Protein AF-A0A7Y4T5P6-F1 (afdb_monomer_lite)

Secondary structure (DSSP, 8-state):
-EEEEEEBTTS-EEEEEEPSSGGGSBHHHHHHHHHHHHHHHHHHHHHGGGHHHHHHHHHHHHHHHHHHHHTTT--GGGB-GGGTT---HHHHHHHHHHHHT---GGGSTTSHHHHHHHHHHHHHH------SSSEEEETTEEEE--PPEE-TTT--EEPPPPBHHHHHHHHHHHHHHHHHHH---TT--HHHHHHHHHHHHHHHHHHH-EETT----SSHHHHHHHHHHHHHHTTT-BHHHHHHHHHHHHHHHHHHHH-GGGHHHHTTSS----SSHHHHHHHHHHHHHHHHHHHHT-TTHHHHHHHHTTTT--SSS-HHHHHHTSBHHHHHHHHHHHHT-

Foldseek 3Di:
DDWFWFAFPVRDIAIDDADQALQVAFQQLLLQLVLLVVVLVVVCVVCVVPCVVCLLVSLVSLQVSVCSGCVVRDDPVRTDCCQRPVDDPVNVVVLVVLVVPDDDLVPQRHHSSSSSSSSVCNSVVHAADQDQDQWDAAPNFIWGRFHFDADPPPRDTDTFFAFLQLLQQLQVLVVVLVCLVPDPPPPSDVVNNSVSVLVSLLQNCLSRTDTPPDDQDLDPVSNVVSSVVSSVSSVRGGSNVSNNSVVSSVVVVVVLVPDPLLCLVNVLDDDDDQPDDLSVVLSPQSVVVVCCQPVPPGSVVLLVVCVVVLHQDDPPDDSSVRRRGDGVSVSSSVVSVVSSD

pLDDT: mean 83.38, std 11.34, range [44.53, 96.25]

Structure (mmCIF, N/CA/C/O backbone):
data_AF-A0A7Y4T5P6-F1
#
_entry.id   AF-A0A7Y4T5P6-F1
#
loop_
_atom_site.group_PDB
_atom_site.id
_atom_site.type_symbol
_atom_site.label_atom_id
_atom_site.label_alt_id
_atom_site.label_comp_id
_atom_site.label_asym_id
_atom_site.label_entity_id
_atom_site.label_seq_id
_atom_site.pdbx_PDB_ins_code
_atom_site.Cartn_x
_atom_site.Cartn_y
_atom_site.Cartn_z
_atom_site.occupancy
_atom_site.B_iso_or_equiv
_atom_site.auth_seq_id
_atom_site.auth_comp_id
_atom_site.auth_asym_id
_atom_site.auth_atom_id
_atom_site.pdbx_PDB_model_num
ATOM 1 N N . MET A 1 1 ? -12.918 -15.364 10.824 1.00 65.38 1 MET A N 1
ATOM 2 C CA . MET A 1 1 ? -13.892 -14.450 11.454 1.00 65.38 1 MET A CA 1
ATOM 3 C C . MET A 1 1 ? -14.412 -14.947 12.797 1.00 65.38 1 MET A C 1
ATOM 5 O O . MET A 1 1 ? -15.058 -15.995 12.885 1.00 65.38 1 MET A O 1
ATOM 9 N N . ILE A 1 2 ? -14.207 -14.124 13.825 1.00 75.50 2 ILE A N 1
ATOM 10 C CA . ILE A 1 2 ? -14.773 -14.294 15.169 1.00 75.50 2 ILE A CA 1
ATOM 11 C C . ILE A 1 2 ? -16.122 -13.572 15.217 1.00 75.50 2 ILE A C 1
ATOM 13 O O . ILE A 1 2 ? -16.239 -12.471 14.695 1.00 75.50 2 ILE A O 1
ATOM 17 N N . LYS A 1 3 ? -17.151 -14.156 15.840 1.00 80.00 3 LYS A N 1
ATOM 18 C CA . LYS A 1 3 ? -18.473 -13.516 15.946 1.00 80.00 3 LYS A CA 1
ATOM 19 C C . LYS A 1 3 ? -18.672 -12.886 17.313 1.00 80.00 3 LYS A C 1
ATOM 21 O O . LYS A 1 3 ? -18.765 -13.612 18.299 1.00 80.00 3 LYS A O 1
ATOM 26 N N . ALA A 1 4 ? -18.828 -11.567 17.364 1.00 77.62 4 ALA A N 1
ATOM 27 C CA . ALA A 1 4 ? -19.306 -10.891 18.566 1.00 77.62 4 ALA A CA 1
ATOM 28 C C . ALA A 1 4 ? -20.831 -10.763 18.519 1.00 77.62 4 ALA A C 1
ATOM 30 O O . ALA A 1 4 ? -21.406 -10.348 17.512 1.00 77.62 4 ALA A O 1
ATOM 31 N N . THR A 1 5 ? -21.494 -11.149 19.611 1.00 80.62 5 THR A N 1
ATOM 32 C CA . THR A 1 5 ? -22.950 -11.025 19.749 1.00 80.62 5 THR A CA 1
ATOM 33 C C . THR A 1 5 ? -23.268 -9.891 20.708 1.00 80.62 5 THR A C 1
ATOM 35 O O . THR A 1 5 ? -23.025 -9.990 21.907 1.00 80.62 5 THR A O 1
ATOM 38 N N . LEU A 1 6 ? -23.849 -8.825 20.175 1.00 81.50 6 LEU A N 1
ATOM 39 C CA . LEU A 1 6 ? -24.222 -7.623 20.904 1.00 81.50 6 LEU A CA 1
ATOM 40 C C . LEU A 1 6 ? -25.726 -7.609 21.168 1.00 81.50 6 LEU A C 1
ATOM 42 O O . LEU A 1 6 ? -26.515 -8.086 20.353 1.00 81.50 6 LEU A O 1
ATOM 46 N N . LEU A 1 7 ? -26.136 -7.063 22.311 1.00 82.31 7 LEU A N 1
ATOM 47 C CA . LEU A 1 7 ? -27.544 -6.964 22.694 1.00 82.31 7 LEU A CA 1
ATOM 48 C C . LEU A 1 7 ? -27.991 -5.500 22.669 1.00 82.31 7 LEU A C 1
ATOM 50 O O . LEU A 1 7 ? -27.427 -4.669 23.383 1.00 82.31 7 LEU A O 1
ATOM 54 N N . LYS A 1 8 ? -29.024 -5.196 21.880 1.00 83.62 8 LYS A N 1
ATOM 55 C CA . LYS A 1 8 ? -29.642 -3.866 21.826 1.00 83.62 8 LYS A CA 1
ATOM 56 C C . LYS A 1 8 ? -30.437 -3.552 23.089 1.00 83.62 8 LYS A C 1
ATOM 58 O O . LYS A 1 8 ? -30.864 -4.460 23.814 1.00 83.62 8 LYS A O 1
ATOM 63 N N . THR A 1 9 ? -30.736 -2.272 23.302 1.00 81.25 9 THR A N 1
ATOM 64 C CA . THR A 1 9 ? -31.663 -1.810 24.349 1.00 81.25 9 THR A CA 1
ATOM 65 C C . THR A 1 9 ? -33.039 -2.482 24.250 1.00 81.25 9 THR A C 1
ATOM 67 O O . THR A 1 9 ? -33.654 -2.796 25.269 1.00 81.25 9 THR A O 1
ATOM 70 N N . THR A 1 10 ? -33.479 -2.801 23.030 1.00 81.94 10 THR A N 1
ATOM 71 C CA . THR A 1 10 ? -34.735 -3.503 22.718 1.00 81.94 10 THR A CA 1
ATOM 72 C C . THR A 1 10 ? -34.731 -4.994 23.082 1.00 81.94 10 THR A C 1
ATOM 74 O O . THR A 1 10 ? -35.783 -5.633 23.065 1.00 81.94 10 THR A O 1
ATOM 77 N N . GLY A 1 11 ? -33.568 -5.570 23.414 1.00 79.75 11 GLY A N 1
ATOM 78 C CA . GLY A 1 11 ? -33.384 -7.004 23.656 1.00 79.75 11 GLY A CA 1
ATOM 79 C C . GLY A 1 11 ? -33.097 -7.833 22.398 1.00 79.75 11 GLY A C 1
ATOM 80 O O . GLY A 1 11 ? -32.905 -9.045 22.502 1.00 79.75 11 GLY A O 1
ATOM 81 N N . GLU A 1 12 ? -33.039 -7.203 21.223 1.00 85.88 12 GLU A N 1
ATOM 82 C CA . GLU A 1 12 ? -32.598 -7.833 19.975 1.00 85.88 12 GLU A CA 1
ATOM 83 C C . GLU A 1 12 ? -31.091 -8.135 20.013 1.00 85.88 12 GLU A C 1
ATOM 85 O O . GLU A 1 12 ? -30.300 -7.335 20.516 1.00 85.88 12 GLU A O 1
ATOM 90 N N . LYS A 1 13 ? -30.684 -9.287 19.467 1.00 84.62 13 LYS A N 1
ATOM 91 C CA . LYS A 1 13 ? -29.272 -9.654 19.310 1.00 84.62 13 LYS A CA 1
ATOM 92 C C . LYS A 1 13 ? -28.784 -9.292 17.913 1.00 84.62 13 LYS A C 1
ATOM 94 O O . LYS A 1 13 ? -29.383 -9.729 16.935 1.00 84.62 13 LYS A O 1
ATOM 99 N N . ILE A 1 14 ? -27.667 -8.582 17.835 1.00 85.25 14 ILE A N 1
ATOM 100 C CA . ILE A 1 14 ? -26.924 -8.346 16.597 1.00 85.25 14 ILE A CA 1
ATOM 101 C C . ILE A 1 14 ? -25.654 -9.185 16.639 1.00 85.25 14 ILE A C 1
ATOM 103 O O . ILE A 1 14 ? -24.978 -9.228 17.663 1.00 85.25 14 ILE A O 1
ATOM 107 N N . ALA A 1 15 ? -25.319 -9.840 15.534 1.00 84.12 15 ALA A N 1
ATOM 108 C CA . ALA A 1 15 ? -24.021 -10.474 15.368 1.00 84.12 15 ALA A CA 1
ATOM 109 C C . ALA A 1 15 ? -23.166 -9.617 14.433 1.00 84.12 15 ALA A C 1
ATOM 111 O O . ALA A 1 15 ? -23.629 -9.260 13.351 1.00 84.12 15 ALA A O 1
ATOM 112 N N . ILE A 1 16 ? -21.938 -9.317 14.849 1.00 87.44 16 ILE A N 1
ATOM 113 C CA . ILE A 1 16 ? -20.917 -8.708 13.995 1.00 87.44 16 ILE A CA 1
ATOM 114 C C . ILE A 1 16 ? -19.760 -9.679 13.803 1.00 87.44 16 ILE A C 1
ATOM 116 O O . ILE A 1 16 ? -19.372 -10.394 14.732 1.00 87.44 16 ILE A O 1
ATOM 120 N N . ASP A 1 17 ? -19.223 -9.692 12.590 1.00 87.81 17 ASP A N 1
ATOM 121 C CA . ASP A 1 17 ? -18.021 -10.442 12.260 1.00 87.81 17 ASP A CA 1
ATOM 122 C C . ASP A 1 17 ? -16.805 -9.557 12.542 1.00 87.81 17 ASP A C 1
ATOM 124 O O . ASP A 1 17 ? -16.669 -8.468 11.989 1.00 87.81 17 ASP A O 1
ATOM 128 N N . LEU A 1 18 ? -15.942 -10.021 13.441 1.00 88.00 18 LEU A N 1
ATOM 129 C CA . LEU A 1 18 ? -14.691 -9.370 13.787 1.00 88.00 18 LEU A CA 1
ATOM 130 C C . LEU A 1 18 ? -13.558 -9.962 12.948 1.00 88.00 18 LEU A C 1
ATOM 132 O O . LEU A 1 18 ? -13.451 -11.198 12.867 1.00 88.00 18 LEU A O 1
ATOM 136 N N . PRO A 1 19 ? -12.701 -9.108 12.360 1.00 90.75 19 PRO A N 1
ATOM 137 C CA . PRO A 1 19 ? -11.601 -9.574 11.546 1.00 90.75 19 PRO A CA 1
ATOM 138 C C . PRO A 1 19 ? -10.558 -10.273 12.418 1.00 90.75 19 PRO A C 1
ATOM 140 O O . PRO A 1 19 ? -10.319 -9.903 13.568 1.00 90.75 19 PRO A O 1
ATOM 143 N N . GLU A 1 20 ? -9.908 -11.280 11.853 1.00 88.25 20 GLU A N 1
ATOM 144 C CA . GLU A 1 20 ? -8.783 -11.981 12.473 1.00 88.25 20 GLU A CA 1
ATOM 145 C C . GLU A 1 20 ? -7.434 -11.579 11.873 1.00 88.25 20 GLU A C 1
ATOM 147 O O . GLU A 1 20 ? -6.392 -11.792 12.496 1.00 88.25 20 GLU A O 1
ATOM 152 N N . ASN A 1 21 ? -7.452 -11.020 10.662 1.00 90.19 21 ASN A N 1
ATOM 153 C CA . ASN A 1 21 ? -6.280 -10.616 9.894 1.00 90.19 21 ASN A CA 1
ATOM 154 C C . ASN A 1 21 ? -6.655 -9.548 8.847 1.00 90.19 21 ASN A C 1
ATOM 156 O O . ASN A 1 21 ? -7.835 -9.267 8.625 1.00 90.19 21 ASN A O 1
ATOM 160 N N . GLY A 1 22 ? -5.649 -8.975 8.180 1.00 91.12 22 GLY A N 1
ATOM 161 C CA . GLY A 1 22 ? -5.837 -7.913 7.190 1.00 91.12 22 GLY A CA 1
ATOM 162 C C . GLY A 1 22 ? -6.614 -8.304 5.926 1.00 91.12 22 GLY A C 1
ATOM 163 O O . GLY A 1 22 ? -7.028 -7.410 5.197 1.00 91.12 22 GLY A O 1
ATOM 164 N N . THR A 1 23 ? -6.849 -9.594 5.649 1.00 92.56 23 THR A N 1
ATOM 165 C CA . THR A 1 23 ? -7.667 -10.019 4.490 1.00 92.56 23 THR A CA 1
ATOM 166 C C . THR A 1 23 ? -9.167 -9.851 4.741 1.00 92.56 23 THR A C 1
ATOM 168 O O . THR A 1 23 ? -9.956 -9.803 3.801 1.00 92.56 23 THR A O 1
ATOM 171 N N . GLU A 1 24 ? -9.570 -9.750 6.013 1.00 92.94 24 GLU A N 1
ATOM 172 C CA . GLU A 1 24 ? -10.967 -9.610 6.438 1.00 92.94 24 GLU A CA 1
ATOM 173 C C . GLU A 1 24 ? -11.374 -8.133 6.643 1.00 92.94 24 GLU A C 1
ATOM 175 O O . GLU A 1 24 ? -12.496 -7.860 7.065 1.00 92.94 24 GLU A O 1
ATOM 180 N N . LEU A 1 25 ? -10.487 -7.173 6.340 1.00 94.38 25 LEU A N 1
ATOM 181 C CA . LEU A 1 25 ? -10.716 -5.734 6.502 1.00 94.38 25 LEU A CA 1
ATOM 182 C C . LEU A 1 25 ? -10.414 -4.995 5.194 1.00 94.38 25 LEU A C 1
ATOM 184 O O . LEU A 1 25 ? -9.371 -5.226 4.584 1.00 94.38 25 LEU A O 1
ATOM 188 N N . LYS A 1 26 ? -11.290 -4.076 4.769 1.00 95.69 26 LYS A N 1
ATOM 189 C CA . LYS A 1 26 ? -10.997 -3.221 3.606 1.00 95.69 26 LYS A CA 1
ATOM 190 C C . LYS A 1 26 ? -9.867 -2.249 3.931 1.00 95.69 26 LYS A C 1
ATOM 192 O O . LYS A 1 26 ? -9.784 -1.741 5.049 1.00 95.69 26 LYS A O 1
ATOM 197 N N . LEU A 1 27 ? -9.065 -1.906 2.927 1.00 96.25 27 LEU A N 1
ATOM 198 C CA . LEU A 1 27 ? -8.018 -0.892 3.052 1.00 96.25 27 LEU A CA 1
ATOM 199 C C . LEU A 1 27 ? -8.566 0.445 3.583 1.00 96.25 27 LEU A C 1
ATOM 201 O O . LEU A 1 27 ? -7.984 1.022 4.496 1.00 96.25 27 LEU A O 1
ATOM 205 N N . SER A 1 28 ? -9.691 0.922 3.044 1.00 95.00 28 SER A N 1
ATOM 206 C CA . SER A 1 28 ? -10.326 2.170 3.492 1.00 95.00 28 SER A CA 1
ATOM 207 C C . SER A 1 28 ? -10.724 2.117 4.967 1.00 95.00 28 SER A C 1
ATOM 209 O O . SER A 1 28 ? -10.376 3.012 5.727 1.00 95.00 28 SER A O 1
ATOM 211 N N . GLN A 1 29 ? -11.354 1.019 5.396 1.00 95.25 29 GLN A N 1
ATOM 212 C CA . GLN A 1 29 ? -11.739 0.809 6.794 1.00 95.25 29 GLN A CA 1
ATOM 213 C C . GLN A 1 29 ? -10.527 0.811 7.732 1.00 95.25 29 GLN A C 1
ATOM 215 O O . GLN A 1 29 ? -10.601 1.387 8.813 1.00 95.25 29 GLN A O 1
ATOM 220 N N . ALA A 1 30 ? -9.414 0.186 7.330 1.00 95.88 30 ALA A N 1
ATOM 221 C CA . ALA A 1 30 ? -8.187 0.169 8.123 1.00 95.88 30 ALA A CA 1
ATOM 222 C C . ALA A 1 30 ? -7.611 1.582 8.310 1.00 95.88 30 ALA A C 1
ATOM 224 O O . ALA A 1 30 ? -7.332 1.988 9.436 1.00 95.88 30 ALA A O 1
ATOM 225 N N . LEU A 1 31 ? -7.494 2.346 7.220 1.00 94.88 31 LEU A N 1
ATOM 226 C CA . LEU A 1 31 ? -6.924 3.696 7.237 1.00 94.88 31 LEU A CA 1
ATOM 227 C C . LEU A 1 31 ? -7.809 4.701 7.986 1.00 94.88 31 LEU A C 1
ATOM 229 O O . LEU A 1 31 ? -7.307 5.491 8.788 1.00 94.88 31 LEU A O 1
ATOM 233 N N . ASP A 1 32 ? -9.125 4.649 7.773 1.00 94.31 32 ASP A N 1
ATOM 234 C CA . ASP A 1 32 ? -10.078 5.497 8.493 1.00 94.31 32 ASP A CA 1
ATOM 235 C C . ASP A 1 32 ? -10.075 5.177 9.994 1.00 94.31 32 ASP A C 1
ATOM 237 O O . ASP A 1 32 ? -10.155 6.083 10.829 1.00 94.31 32 ASP A O 1
ATOM 241 N N . PHE A 1 33 ? -9.929 3.896 10.356 1.00 95.56 33 PHE A N 1
ATOM 242 C CA . PHE A 1 33 ? -9.809 3.478 11.751 1.00 95.56 33 PHE A CA 1
ATOM 243 C C . PHE A 1 33 ? -8.525 4.011 12.388 1.00 95.56 33 PHE A C 1
ATOM 245 O O . PHE A 1 33 ? -8.589 4.592 13.471 1.00 95.56 33 PHE A O 1
ATOM 252 N N . GLU A 1 34 ? -7.373 3.891 11.721 1.00 93.25 34 GLU A N 1
ATOM 253 C CA . GLU A 1 34 ? -6.108 4.446 12.222 1.00 93.25 34 GLU A CA 1
ATOM 254 C C . GLU A 1 34 ? -6.180 5.961 12.434 1.00 93.25 34 GLU A C 1
ATOM 256 O O . GLU A 1 34 ? -5.692 6.466 13.450 1.00 93.25 34 GLU A O 1
ATOM 261 N N . LEU A 1 35 ? -6.844 6.686 11.529 1.00 92.69 35 LEU A N 1
ATOM 262 C CA . LEU A 1 35 ? -7.060 8.122 11.676 1.00 92.69 35 LEU A CA 1
ATOM 263 C C . LEU A 1 35 ? -7.911 8.447 12.912 1.00 92.69 35 LEU A C 1
ATOM 265 O O . LEU A 1 35 ? -7.558 9.327 13.698 1.00 92.69 35 LEU A O 1
ATOM 269 N N . LYS A 1 36 ? -9.007 7.714 13.138 1.00 93.88 36 LYS A N 1
ATOM 270 C CA . LYS A 1 36 ? -9.821 7.891 14.352 1.00 93.88 36 LYS A CA 1
ATOM 271 C C . LYS A 1 36 ? -9.067 7.501 15.620 1.00 93.88 36 LYS A C 1
ATOM 273 O O . LYS A 1 36 ? -9.206 8.177 16.642 1.00 93.88 36 LYS A O 1
ATOM 278 N N . CYS A 1 37 ? -8.213 6.480 15.560 1.00 92.25 37 CYS A N 1
ATOM 279 C CA . CYS A 1 37 ? -7.313 6.142 16.657 1.00 92.25 37 CYS A CA 1
ATOM 280 C C . CYS A 1 37 ? -6.333 7.277 16.964 1.00 92.25 37 CYS A C 1
ATOM 282 O O . CYS A 1 37 ? -6.089 7.547 18.138 1.00 92.25 37 CYS A O 1
ATOM 284 N N . PHE A 1 38 ? -5.798 7.966 15.952 1.00 90.12 38 PHE A N 1
ATOM 285 C CA . PHE A 1 38 ? -4.933 9.126 16.164 1.00 90.12 38 PHE A CA 1
ATOM 286 C C . PHE A 1 38 ? -5.652 10.217 16.972 1.00 90.12 38 PHE A C 1
ATOM 288 O O . PHE A 1 38 ? -5.141 10.643 18.011 1.00 90.12 38 PHE A O 1
ATOM 295 N N . ASP A 1 39 ? -6.873 10.588 16.574 1.00 90.44 39 ASP A N 1
ATOM 296 C CA . ASP A 1 39 ? -7.697 11.569 17.296 1.00 90.44 39 ASP A CA 1
ATOM 297 C C . ASP A 1 39 ? -7.997 11.128 18.740 1.00 90.44 39 ASP A C 1
ATOM 299 O O . ASP A 1 39 ? -7.956 11.933 19.679 1.00 90.44 39 ASP A O 1
ATOM 303 N N . LEU A 1 40 ? -8.299 9.839 18.935 1.00 91.94 40 LEU A N 1
ATOM 304 C CA . LEU A 1 40 ? -8.531 9.247 20.251 1.00 91.94 40 LEU A CA 1
ATOM 305 C C . LEU A 1 40 ? -7.276 9.322 21.131 1.00 91.94 40 LEU A C 1
ATOM 307 O O . LEU A 1 40 ? -7.367 9.700 22.301 1.00 91.94 40 LEU A O 1
ATOM 311 N N . PHE A 1 41 ? -6.108 8.977 20.589 1.00 90.50 41 PHE A N 1
ATOM 312 C CA . PHE A 1 41 ? -4.849 8.966 21.329 1.00 90.50 41 PHE A CA 1
ATOM 313 C C . PHE A 1 41 ? -4.356 10.376 21.658 1.00 90.50 41 PHE A C 1
ATOM 315 O O . PHE A 1 41 ? -3.889 10.599 22.775 1.00 90.50 41 PHE A O 1
ATOM 322 N N . GLU A 1 42 ? -4.506 11.344 20.753 1.00 90.31 42 GLU A N 1
ATOM 323 C CA . GLU A 1 42 ? -4.230 12.756 21.049 1.00 90.31 42 GLU A CA 1
ATOM 324 C C . GLU A 1 42 ? -5.138 13.277 22.166 1.00 90.31 42 GLU A C 1
ATOM 326 O O . GLU A 1 42 ? -4.671 13.906 23.119 1.00 90.31 42 GLU A O 1
ATOM 331 N N . TRP A 1 43 ? -6.428 12.937 22.125 1.00 92.81 43 TRP A N 1
ATOM 332 C CA . TRP A 1 43 ? -7.339 13.286 23.209 1.00 92.81 43 TRP A CA 1
ATOM 333 C C . TRP A 1 43 ? -6.941 12.626 24.539 1.00 92.81 43 TRP A C 1
ATOM 335 O O . TRP A 1 43 ? -6.946 13.296 25.575 1.00 92.81 43 TRP A O 1
ATOM 345 N N . LEU A 1 44 ? -6.555 11.345 24.527 1.00 89.12 44 LEU A N 1
ATOM 346 C CA . LEU A 1 44 ? -6.111 10.625 25.725 1.00 89.12 44 LEU A CA 1
ATOM 347 C C . LEU A 1 44 ? -4.865 11.259 26.349 1.00 89.12 44 LEU A C 1
ATOM 349 O O . LEU A 1 44 ? -4.830 11.429 27.566 1.00 89.12 44 LEU A O 1
ATOM 353 N N . LYS A 1 45 ? -3.878 11.669 25.540 1.00 88.19 45 LYS A N 1
ATOM 354 C CA . LYS A 1 45 ? -2.660 12.345 26.027 1.00 88.19 45 LYS A CA 1
ATOM 355 C C . LYS A 1 45 ? -2.975 13.599 26.842 1.00 88.19 45 LYS A C 1
ATOM 357 O O . LYS A 1 45 ? -2.310 13.858 27.838 1.00 88.19 45 LYS A O 1
ATOM 362 N N . VAL A 1 46 ? -3.989 14.364 26.435 1.00 91.38 46 VAL A N 1
ATOM 363 C CA . VAL A 1 46 ? -4.396 15.610 27.109 1.00 91.38 46 VAL A CA 1
ATOM 364 C C . VAL A 1 46 ? -5.259 15.347 28.349 1.00 91.38 46 VAL A C 1
ATOM 366 O O . VAL A 1 46 ? -5.257 16.148 29.281 1.00 91.38 46 VAL A O 1
ATOM 369 N N . ASN A 1 47 ? -6.007 14.241 28.377 1.00 88.69 47 ASN A N 1
ATOM 370 C CA . ASN A 1 47 ? -7.051 14.000 29.380 1.00 88.69 47 ASN A CA 1
ATOM 371 C C . ASN A 1 47 ? -6.738 12.865 30.367 1.00 88.69 47 ASN A C 1
ATOM 373 O O . ASN A 1 47 ? -7.598 12.536 31.184 1.00 88.69 47 ASN A O 1
ATOM 377 N N . VAL A 1 48 ? -5.533 12.288 30.330 1.00 81.50 48 VAL A N 1
ATOM 378 C CA . VAL A 1 48 ? -5.154 11.133 31.164 1.00 81.50 48 VAL A CA 1
ATOM 379 C C . VAL A 1 48 ? -5.361 11.389 32.663 1.00 81.50 48 VAL A C 1
ATOM 381 O O . VAL A 1 48 ? -5.967 10.565 33.346 1.00 81.50 48 VAL A O 1
ATOM 384 N N . ASP A 1 49 ? -4.978 12.570 33.155 1.00 83.50 49 ASP A N 1
ATOM 385 C CA . ASP A 1 49 ? -5.070 12.924 34.580 1.00 83.50 49 ASP A CA 1
ATOM 386 C C . ASP A 1 49 ? -6.522 13.089 35.067 1.00 83.50 49 ASP A C 1
ATOM 388 O O . ASP A 1 49 ? -6.816 12.917 36.249 1.00 83.50 49 ASP A O 1
ATOM 392 N N . ASN A 1 50 ? -7.450 13.384 34.150 1.00 85.75 50 ASN A N 1
ATOM 393 C CA . ASN A 1 50 ? -8.871 13.607 34.436 1.00 85.75 50 ASN A CA 1
ATOM 394 C C . ASN A 1 50 ? -9.775 12.514 33.839 1.00 85.75 50 ASN A C 1
ATOM 396 O O . ASN A 1 50 ? -10.993 12.697 33.750 1.00 85.75 50 ASN A O 1
ATOM 400 N N . PHE A 1 51 ? -9.207 11.368 33.449 1.00 81.50 51 PHE A N 1
ATOM 401 C CA . PHE A 1 51 ? -9.911 10.318 32.710 1.00 81.50 51 PHE A CA 1
ATOM 402 C C . PHE A 1 51 ? -11.206 9.866 33.398 1.00 81.50 51 PHE A C 1
ATOM 404 O O . PHE A 1 51 ? -12.244 9.740 32.753 1.00 81.50 51 PHE A O 1
ATOM 411 N N . SER A 1 52 ? -11.187 9.708 34.726 1.00 79.19 52 SER A N 1
ATOM 412 C CA . SER A 1 52 ? -12.358 9.294 35.513 1.00 79.19 52 SER A CA 1
ATOM 413 C C . SER A 1 52 ? -13.573 10.213 35.342 1.00 79.19 52 SER A C 1
ATOM 415 O O . SER A 1 52 ? -14.701 9.732 35.365 1.00 79.19 52 SER A O 1
ATOM 417 N N . GLN A 1 53 ? -13.359 11.518 35.140 1.00 84.06 53 GLN A N 1
ATOM 418 C CA . GLN A 1 53 ? -14.427 12.500 34.900 1.00 84.06 53 GLN A CA 1
ATOM 419 C C . GLN A 1 53 ? -14.844 12.561 33.423 1.00 84.06 53 GLN A C 1
ATOM 421 O O . GLN A 1 53 ? -15.883 13.124 33.088 1.00 84.06 53 GLN A O 1
ATOM 426 N N . LYS A 1 54 ? -14.028 11.981 32.540 1.00 86.69 54 LYS A N 1
ATOM 427 C CA . LYS A 1 54 ? -14.119 12.063 31.081 1.00 86.69 54 LYS A CA 1
ATOM 428 C C . LYS A 1 54 ? -14.431 10.718 30.416 1.00 86.69 54 LYS A C 1
ATOM 430 O O . LYS A 1 54 ? -14.417 10.629 29.191 1.00 86.69 54 LYS A O 1
ATOM 435 N N . LYS A 1 55 ? -14.784 9.688 31.197 1.00 81.38 55 LYS A N 1
ATOM 436 C CA . LYS A 1 55 ? -15.119 8.337 30.705 1.00 81.38 55 LYS A CA 1
ATOM 437 C C . LYS A 1 55 ? -16.192 8.348 29.605 1.00 81.38 55 LYS A C 1
ATOM 439 O O . LYS A 1 55 ? -16.047 7.643 28.615 1.00 81.38 55 LYS A O 1
ATOM 444 N N . GLY A 1 56 ? -17.230 9.177 29.740 1.00 82.00 56 GLY A N 1
ATOM 445 C CA . GLY A 1 56 ? -18.276 9.307 28.716 1.00 82.00 56 GLY A CA 1
ATOM 446 C C . GLY A 1 56 ? -17.760 9.865 27.384 1.00 82.00 56 GLY A C 1
ATOM 447 O O . GLY A 1 56 ? -18.089 9.339 26.327 1.00 82.00 56 GLY A O 1
ATOM 448 N N . GLU A 1 57 ? -16.899 10.887 27.425 1.00 87.44 57 GLU A N 1
ATOM 449 C CA . GLU A 1 57 ? -16.274 11.457 26.219 1.00 87.44 57 GLU A CA 1
ATOM 450 C C . GLU A 1 57 ? -15.336 10.454 25.540 1.00 87.44 57 GLU A C 1
ATOM 452 O O . GLU A 1 57 ? -15.312 10.358 24.316 1.00 87.44 57 GLU A O 1
ATOM 457 N N . TYR A 1 58 ? -14.601 9.674 26.333 1.00 87.31 58 TYR A N 1
ATOM 458 C CA . TYR A 1 58 ? -13.769 8.591 25.823 1.00 87.31 58 TYR A CA 1
ATOM 459 C C . TYR A 1 58 ? -14.597 7.535 25.076 1.00 87.31 58 TYR A C 1
ATOM 461 O O . TYR A 1 58 ? -14.223 7.127 23.979 1.00 87.31 58 TYR A O 1
ATOM 469 N N . LEU A 1 59 ? -15.750 7.140 25.626 1.00 85.00 59 LEU A N 1
ATOM 470 C CA . LEU A 1 59 ? -16.636 6.163 24.989 1.00 85.00 59 LEU A CA 1
ATOM 471 C C . LEU A 1 59 ? -17.198 6.646 23.661 1.00 85.00 59 LEU A C 1
ATOM 473 O O . LEU A 1 59 ? -17.228 5.873 22.710 1.00 85.00 59 LEU A O 1
ATOM 477 N N . ILE A 1 60 ? -17.599 7.915 23.580 1.00 88.19 60 ILE A N 1
ATOM 478 C CA . ILE A 1 60 ? -18.065 8.514 22.324 1.00 88.19 60 ILE A CA 1
ATOM 479 C C . ILE A 1 60 ? -16.971 8.408 21.258 1.00 88.19 60 ILE A C 1
ATOM 481 O O . ILE A 1 60 ? -17.230 7.936 20.158 1.00 88.19 60 ILE A O 1
ATOM 485 N N . ARG A 1 61 ? -15.725 8.748 21.604 1.00 91.06 61 ARG A N 1
ATOM 486 C CA . ARG A 1 61 ? -14.593 8.652 20.667 1.00 91.06 61 ARG A CA 1
ATOM 487 C C . ARG A 1 61 ? -14.264 7.215 20.276 1.00 91.06 61 ARG A C 1
ATOM 489 O O . ARG A 1 61 ? -13.839 6.962 19.153 1.00 91.06 61 ARG A O 1
ATOM 496 N N . LEU A 1 62 ? -14.449 6.271 21.192 1.00 90.25 62 LEU A N 1
ATOM 497 C CA . LEU A 1 62 ? -14.269 4.854 20.905 1.00 90.25 62 LEU A CA 1
ATOM 498 C C . LEU A 1 62 ? -15.348 4.361 19.930 1.00 90.25 62 LEU A C 1
ATOM 500 O O . LEU A 1 62 ? -15.027 3.675 18.964 1.00 90.25 62 LEU A O 1
ATOM 504 N N . VAL A 1 63 ? -16.601 4.784 20.118 1.00 90.62 63 VAL A N 1
ATOM 505 C CA . VAL A 1 63 ? -17.693 4.549 19.163 1.00 90.62 63 VAL A CA 1
ATOM 506 C C . VAL A 1 63 ? -17.392 5.189 17.804 1.00 90.62 63 VAL A C 1
ATOM 508 O O . VAL A 1 63 ? -17.599 4.534 16.787 1.00 90.62 63 VAL A O 1
ATOM 511 N N . ASP A 1 64 ? -16.821 6.396 17.759 1.00 92.19 64 ASP A N 1
ATOM 512 C CA . ASP A 1 64 ? -16.396 7.028 16.500 1.00 92.19 64 ASP A CA 1
ATOM 513 C C . ASP A 1 64 ? -15.358 6.178 15.748 1.00 92.19 64 ASP A C 1
ATOM 515 O O . ASP A 1 64 ? -15.425 6.069 14.523 1.00 92.19 64 ASP A O 1
ATOM 519 N N . CYS A 1 65 ? -14.430 5.533 16.468 1.00 94.00 65 CYS A N 1
ATOM 520 C CA . CYS A 1 65 ? -13.483 4.586 15.874 1.00 94.00 65 CYS A CA 1
ATOM 521 C C . CYS A 1 65 ? -14.193 3.331 15.349 1.00 94.00 65 CYS A C 1
ATOM 523 O O . CYS A 1 65 ? -13.872 2.837 14.278 1.00 94.00 65 CYS A O 1
ATOM 525 N N . LEU A 1 66 ? -15.168 2.787 16.074 1.00 93.19 66 LEU A N 1
ATOM 526 C CA . LEU A 1 66 ? -15.876 1.582 15.630 1.00 93.19 66 LEU A CA 1
ATOM 527 C C . LEU A 1 66 ? -16.818 1.851 14.447 1.00 93.19 66 LEU A C 1
ATOM 529 O O . LEU A 1 66 ? -16.988 0.990 13.583 1.00 93.19 66 LEU A O 1
ATOM 533 N N . ASN A 1 67 ? -17.400 3.048 14.382 1.00 93.62 67 ASN A N 1
ATOM 534 C CA . ASN A 1 67 ? -18.352 3.440 13.347 1.00 93.62 67 ASN A CA 1
ATOM 535 C C . ASN A 1 67 ? -17.740 3.486 11.946 1.00 93.62 67 ASN A C 1
ATOM 537 O O . ASN A 1 67 ? -18.450 3.200 10.986 1.00 93.62 67 ASN A O 1
ATOM 541 N N . VAL A 1 68 ? -16.442 3.776 11.802 1.00 92.69 68 VAL A N 1
ATOM 542 C CA . VAL A 1 68 ? -15.808 3.748 10.470 1.00 92.69 68 VAL A CA 1
ATOM 543 C C . VAL A 1 68 ? -15.725 2.335 9.882 1.00 92.69 68 VAL A C 1
ATOM 545 O O . VAL A 1 68 ? -15.643 2.179 8.667 1.00 92.69 68 VAL A O 1
ATOM 548 N N . VAL A 1 69 ? -15.801 1.294 10.720 1.00 92.88 69 VAL A N 1
ATOM 549 C CA . VAL A 1 69 ? -15.803 -0.108 10.272 1.00 92.88 69 VAL A CA 1
ATOM 550 C C . VAL A 1 69 ? -17.218 -0.689 10.240 1.00 92.88 69 VAL A C 1
ATOM 552 O O . VAL A 1 69 ? -17.579 -1.360 9.274 1.00 92.88 69 VAL A O 1
ATOM 555 N N . TYR A 1 70 ? -18.024 -0.429 11.275 1.00 92.00 70 TYR A N 1
ATOM 556 C CA . TYR A 1 70 ? -19.303 -1.111 11.511 1.00 92.00 70 TYR A CA 1
ATOM 557 C C . TYR A 1 70 ? -20.532 -0.193 11.526 1.00 92.00 70 TYR A C 1
ATOM 559 O O . TYR A 1 70 ? -21.621 -0.685 11.810 1.00 92.00 70 TYR A O 1
ATOM 567 N N . GLY A 1 71 ? -20.405 1.104 11.232 1.00 86.81 71 GLY A N 1
ATOM 568 C CA . GLY A 1 71 ? -21.510 2.068 11.354 1.00 86.81 71 GLY A CA 1
ATOM 569 C C . GLY A 1 71 ? -22.734 1.742 10.487 1.00 86.81 71 GLY A C 1
ATOM 570 O O . GLY A 1 71 ? -23.860 2.040 10.874 1.00 86.81 71 GLY A O 1
ATOM 571 N N . ASP A 1 72 ? -22.535 1.049 9.362 1.00 86.69 72 ASP A N 1
ATOM 572 C CA . ASP A 1 72 ? -23.627 0.569 8.499 1.00 86.69 72 ASP A CA 1
ATOM 573 C C . ASP A 1 72 ? -24.319 -0.704 9.034 1.00 86.69 72 ASP A C 1
ATOM 575 O O . ASP A 1 72 ? -25.364 -1.113 8.527 1.00 86.69 72 ASP A O 1
ATOM 579 N N . ILE A 1 73 ? -23.727 -1.362 10.035 1.00 86.25 73 ILE A N 1
ATOM 580 C CA . ILE A 1 73 ? -24.156 -2.662 10.574 1.00 86.25 73 ILE A CA 1
ATOM 581 C C . ILE A 1 73 ? -24.743 -2.499 11.982 1.00 86.25 73 ILE A C 1
ATOM 583 O O . ILE A 1 73 ? -25.732 -3.152 12.323 1.00 86.25 73 ILE A O 1
ATOM 587 N N . VAL A 1 74 ? -24.135 -1.644 12.808 1.00 85.31 74 VAL A N 1
ATOM 588 C CA . VAL A 1 74 ? -24.484 -1.459 14.220 1.00 85.31 74 VAL A CA 1
ATOM 589 C C . VAL A 1 74 ? -24.512 0.018 14.576 1.00 85.31 74 VAL A C 1
ATOM 591 O O . VAL A 1 74 ? -23.519 0.719 14.418 1.00 85.31 74 VAL A O 1
ATOM 594 N N . ASP A 1 75 ? -25.623 0.453 15.170 1.00 86.12 75 ASP A N 1
ATOM 595 C CA . ASP A 1 75 ? -25.655 1.682 15.959 1.00 86.12 75 ASP A CA 1
ATOM 596 C C . ASP A 1 75 ? -25.202 1.364 17.390 1.00 86.12 75 ASP A C 1
ATOM 598 O O . ASP A 1 75 ? -25.946 0.785 18.188 1.00 86.12 75 ASP A O 1
ATOM 602 N N . PHE A 1 76 ? -23.955 1.710 17.713 1.00 84.50 76 PHE A N 1
ATOM 603 C CA . PHE A 1 76 ? -23.381 1.428 19.029 1.00 84.50 76 PHE A CA 1
ATOM 604 C C . PHE A 1 76 ? -24.062 2.205 20.168 1.00 84.50 76 PHE A C 1
ATOM 606 O O . PHE A 1 76 ? -23.933 1.798 21.323 1.00 84.50 76 PHE A O 1
ATOM 613 N N . PHE A 1 77 ? -24.816 3.273 19.875 1.00 82.75 77 PHE A N 1
ATOM 614 C CA . PHE A 1 77 ? -25.593 3.999 20.885 1.00 82.75 77 PHE A CA 1
ATOM 615 C C . PHE A 1 77 ? -26.904 3.292 21.261 1.00 82.75 77 PHE A C 1
ATOM 617 O O . PHE A 1 77 ? -27.466 3.591 22.314 1.00 82.75 77 PHE A O 1
ATOM 624 N N . ASP A 1 78 ? -27.367 2.327 20.458 1.00 83.56 78 ASP A N 1
ATOM 625 C CA . ASP A 1 78 ? -28.550 1.500 20.748 1.00 83.56 78 ASP A CA 1
ATOM 626 C C . ASP A 1 78 ? -28.200 0.183 21.474 1.00 83.56 78 ASP A C 1
ATOM 628 O O . ASP A 1 78 ? -29.034 -0.711 21.650 1.00 83.56 78 ASP A O 1
ATOM 632 N N . LEU A 1 79 ? -26.954 0.020 21.921 1.00 81.25 79 LEU A N 1
ATOM 633 C CA . LEU A 1 79 ? -26.548 -1.144 22.705 1.00 81.25 79 LEU A CA 1
ATOM 634 C C . LEU A 1 79 ? -26.987 -1.029 24.165 1.00 81.25 79 LEU A C 1
ATOM 636 O O . LEU A 1 79 ? -27.140 0.061 24.720 1.00 81.25 79 LEU A O 1
ATOM 640 N N . LYS A 1 80 ? -27.190 -2.181 24.819 1.00 74.50 80 LYS A N 1
ATOM 641 C CA . LYS A 1 80 ? -27.475 -2.210 26.257 1.00 74.50 80 LYS A CA 1
ATOM 642 C C . LYS A 1 80 ? -26.403 -1.464 27.046 1.00 74.50 80 LYS A C 1
ATOM 644 O O . LYS A 1 80 ? -25.211 -1.578 26.765 1.00 74.50 80 LYS A O 1
ATOM 649 N N . GLY A 1 81 ? -26.859 -0.787 28.102 1.00 65.75 81 GLY A N 1
ATOM 650 C CA . GLY A 1 81 ? -26.016 -0.001 28.996 1.00 65.75 81 GLY A CA 1
ATOM 651 C C . GLY A 1 81 ? -24.811 -0.769 29.533 1.00 65.75 81 GLY A C 1
ATOM 652 O O . GLY A 1 81 ? -23.774 -0.160 29.700 1.00 65.75 81 GLY A O 1
ATOM 653 N N . ASP A 1 82 ? -24.883 -2.084 29.716 1.00 66.19 82 ASP A N 1
ATOM 654 C CA . ASP A 1 82 ? -23.782 -2.902 30.247 1.00 66.19 82 ASP A CA 1
ATOM 655 C C . ASP A 1 82 ? -22.519 -2.871 29.349 1.00 66.19 82 ASP A C 1
ATOM 657 O O . ASP A 1 82 ? -21.400 -3.013 29.839 1.00 66.19 82 ASP A O 1
ATOM 661 N N . TYR A 1 83 ? -22.669 -2.599 28.044 1.00 64.38 83 TYR A N 1
ATOM 662 C CA . TYR A 1 83 ? -21.552 -2.432 27.100 1.00 64.38 83 TYR A CA 1
ATOM 663 C C . TYR A 1 83 ? -20.915 -1.027 27.138 1.00 64.38 83 TYR A C 1
ATOM 665 O O . TYR A 1 83 ? -19.854 -0.819 26.546 1.00 64.38 83 TYR A O 1
ATOM 673 N N . ILE A 1 84 ? -21.562 -0.071 27.819 1.00 60.44 84 ILE A N 1
ATOM 674 C CA . ILE A 1 84 ? -21.228 1.366 27.837 1.00 60.44 84 ILE A CA 1
ATOM 675 C C . ILE A 1 84 ? -20.938 1.865 29.271 1.00 60.44 84 ILE A C 1
ATOM 677 O O . ILE A 1 84 ? -20.043 2.675 29.477 1.00 60.44 84 ILE A O 1
ATOM 681 N N . ASN A 1 85 ? -21.666 1.379 30.276 1.00 52.41 85 ASN A N 1
ATOM 682 C CA . ASN A 1 85 ? -21.742 1.914 31.638 1.00 52.41 85 ASN A CA 1
ATOM 683 C C . ASN A 1 85 ? -21.040 1.036 32.692 1.00 52.41 85 ASN A C 1
ATOM 685 O O . ASN A 1 85 ? -20.595 1.579 33.701 1.00 52.41 85 ASN A O 1
ATOM 689 N N . ASP A 1 86 ? -20.865 -0.272 32.459 1.00 57.19 86 ASP A N 1
ATOM 690 C CA . ASP A 1 86 ? -20.209 -1.211 33.399 1.00 57.19 86 ASP A CA 1
ATOM 691 C C . ASP A 1 86 ? -18.705 -1.370 33.124 1.00 57.19 86 ASP A C 1
ATOM 693 O O . ASP A 1 86 ? -18.114 -2.459 33.129 1.00 57.19 86 ASP A O 1
ATOM 697 N N . ILE A 1 87 ? -18.061 -0.234 32.875 1.00 62.00 87 ILE A N 1
ATOM 698 C CA . ILE A 1 87 ? -16.620 -0.160 32.684 1.00 62.00 87 ILE A CA 1
ATOM 699 C C . ILE A 1 87 ? -15.960 0.014 34.054 1.00 62.00 87 ILE A C 1
ATOM 701 O O . ILE A 1 87 ? -15.656 1.120 34.524 1.00 62.00 87 ILE A O 1
ATOM 705 N N . ASP A 1 88 ? -15.744 -1.126 34.690 1.00 67.25 88 ASP A N 1
ATOM 706 C CA . ASP A 1 88 ? -14.868 -1.282 35.842 1.00 67.25 88 ASP A CA 1
ATOM 707 C C . ASP A 1 88 ? -13.419 -0.861 35.489 1.00 67.25 88 ASP A C 1
ATOM 709 O O . ASP A 1 88 ? -12.957 -0.973 34.349 1.00 67.25 88 ASP A O 1
ATOM 713 N N . ASN A 1 89 ? -12.710 -0.315 36.480 1.00 71.38 89 ASN A N 1
ATOM 714 C CA . ASN A 1 89 ? -11.317 0.108 36.362 1.00 71.38 89 ASN A CA 1
ATOM 715 C C . ASN A 1 89 ? -10.375 -1.041 35.948 1.00 71.38 89 ASN A C 1
ATOM 717 O O . ASN A 1 89 ? -9.375 -0.775 35.289 1.00 71.38 89 ASN A O 1
ATOM 721 N N . GLU A 1 90 ? -10.680 -2.297 36.282 1.00 73.19 90 GLU A N 1
ATOM 722 C CA . GLU A 1 90 ? -9.916 -3.470 35.843 1.00 73.19 90 GLU A CA 1
ATOM 723 C C . GLU A 1 90 ? -9.983 -3.651 34.320 1.00 73.19 90 GLU A C 1
ATOM 725 O O . GLU A 1 90 ? -8.941 -3.739 33.670 1.00 73.19 90 GLU A O 1
ATOM 730 N N . LYS A 1 91 ? -11.184 -3.587 33.727 1.00 71.81 91 LYS A N 1
ATOM 731 C CA . LYS A 1 91 ? -11.379 -3.655 32.265 1.00 71.81 91 LYS A CA 1
ATOM 732 C C . LYS A 1 91 ? -10.709 -2.490 31.530 1.00 71.81 91 LYS A C 1
ATOM 734 O O . LYS A 1 91 ? -10.156 -2.679 30.451 1.00 71.81 91 LYS A O 1
ATOM 739 N N . ILE A 1 92 ? -10.713 -1.293 32.125 1.00 74.25 92 ILE A N 1
ATOM 740 C CA . ILE A 1 92 ? -9.970 -0.132 31.600 1.00 74.25 92 ILE A CA 1
ATOM 741 C C . ILE A 1 92 ? -8.468 -0.398 31.604 1.00 74.25 92 ILE A C 1
ATOM 743 O O . ILE A 1 92 ? -7.792 -0.122 30.616 1.00 74.25 92 ILE A O 1
ATOM 747 N N . ASN A 1 93 ? -7.941 -0.927 32.708 1.00 75.38 93 ASN A N 1
ATOM 748 C CA . ASN A 1 93 ? -6.520 -1.228 32.812 1.00 75.38 93 ASN A CA 1
ATOM 749 C C . ASN A 1 93 ? -6.118 -2.294 31.790 1.00 75.38 93 ASN A C 1
ATOM 751 O O . ASN A 1 93 ? -5.144 -2.088 31.077 1.00 75.38 93 ASN A O 1
ATOM 755 N N . GLN A 1 94 ? -6.901 -3.367 31.642 1.00 73.00 94 GLN A N 1
ATOM 756 C CA . GLN A 1 94 ? -6.689 -4.376 30.598 1.00 73.00 94 GLN A CA 1
ATOM 757 C C . GLN A 1 94 ? -6.700 -3.756 29.197 1.00 73.00 94 GLN A C 1
ATOM 759 O O . GLN A 1 94 ? -5.801 -4.022 28.404 1.00 73.00 94 GLN A O 1
ATOM 764 N N . HIS A 1 95 ? -7.661 -2.873 28.906 1.00 76.69 95 HIS A N 1
ATOM 765 C CA . HIS A 1 95 ? -7.701 -2.151 27.639 1.00 76.69 95 HIS A CA 1
ATOM 766 C C . HIS A 1 95 ? -6.419 -1.332 27.400 1.00 76.69 95 HIS A C 1
ATOM 768 O O . HIS A 1 95 ? -5.830 -1.413 26.322 1.00 76.69 95 HIS A O 1
ATOM 774 N N . PHE A 1 96 ? -5.938 -0.601 28.410 1.00 77.75 96 PHE A N 1
ATOM 775 C CA . PHE A 1 96 ? -4.691 0.156 28.307 1.00 77.75 96 PHE A CA 1
ATOM 776 C C . PHE A 1 96 ? -3.441 -0.728 28.200 1.00 77.75 96 PHE A C 1
ATOM 778 O O . PHE A 1 96 ? -2.499 -0.337 27.515 1.00 77.75 96 PHE A O 1
ATOM 785 N N . GLU A 1 97 ? -3.410 -1.907 28.821 1.00 75.19 97 GLU A N 1
ATOM 786 C CA . GLU A 1 97 ? -2.326 -2.880 28.622 1.00 75.19 97 GLU A CA 1
ATOM 787 C C . GLU A 1 97 ? -2.355 -3.472 27.202 1.00 75.19 97 GLU A C 1
ATOM 789 O O . GLU A 1 97 ? -1.310 -3.586 26.561 1.00 75.19 97 GLU A O 1
ATOM 794 N N . THR A 1 98 ? -3.539 -3.720 26.628 1.00 73.56 98 THR A N 1
ATOM 795 C CA . THR A 1 98 ? -3.656 -4.111 25.212 1.00 73.56 98 THR A CA 1
ATOM 796 C C . THR A 1 98 ? -3.149 -3.025 24.271 1.00 73.56 98 THR A C 1
ATOM 798 O O . THR A 1 98 ? -2.426 -3.327 23.324 1.00 73.56 98 THR A O 1
ATOM 801 N N . LEU A 1 99 ? -3.427 -1.751 24.562 1.00 72.50 99 LEU A N 1
ATOM 802 C CA . LEU A 1 99 ? -2.838 -0.632 23.820 1.00 72.50 99 LEU A CA 1
ATOM 803 C C . LEU A 1 99 ? -1.302 -0.581 23.922 1.00 72.50 99 LEU A C 1
ATOM 805 O O . LEU A 1 99 ? -0.650 -0.057 23.017 1.00 72.50 99 LEU A O 1
ATOM 809 N N . LYS A 1 100 ? -0.710 -1.134 24.990 1.00 73.06 100 LYS A N 1
ATOM 810 C CA . LYS A 1 100 ? 0.748 -1.269 25.152 1.00 73.06 100 LYS A CA 1
ATOM 811 C C . LYS A 1 100 ? 1.330 -2.515 24.472 1.00 73.06 100 LYS A C 1
ATOM 813 O O . LYS A 1 100 ? 2.550 -2.589 24.340 1.00 73.06 100 LYS A O 1
ATOM 818 N N . GLY A 1 101 ? 0.493 -3.439 23.994 1.00 66.12 101 GLY A N 1
ATOM 819 C CA . GLY A 1 101 ? 0.895 -4.597 23.187 1.00 66.12 101 GLY A CA 1
ATOM 820 C C . GLY A 1 101 ? 0.646 -5.973 23.814 1.00 66.12 101 GLY A C 1
ATOM 821 O O . GLY A 1 101 ? 0.903 -6.970 23.140 1.00 66.12 101 GLY A O 1
ATOM 822 N N . ASP A 1 102 ? 0.123 -6.051 25.042 1.00 61.28 102 ASP A N 1
ATOM 823 C CA . ASP A 1 102 ? -0.198 -7.322 25.706 1.00 61.28 102 ASP A CA 1
ATOM 824 C C . ASP A 1 102 ? -1.670 -7.694 25.464 1.00 61.28 102 ASP A C 1
ATOM 826 O O . ASP A 1 102 ? -2.589 -7.058 25.982 1.00 61.28 102 ASP A O 1
ATOM 830 N N . TYR A 1 103 ? -1.913 -8.719 24.640 1.00 60.28 103 TYR A N 1
ATOM 831 C CA . TYR A 1 103 ? -3.256 -9.063 24.168 1.00 60.28 103 TYR A CA 1
ATOM 832 C C . TYR A 1 103 ? -3.645 -10.516 24.452 1.00 60.28 103 TYR A C 1
ATOM 834 O O . TYR A 1 103 ? -2.981 -11.450 23.999 1.00 60.28 103 TYR A O 1
ATOM 842 N N . AS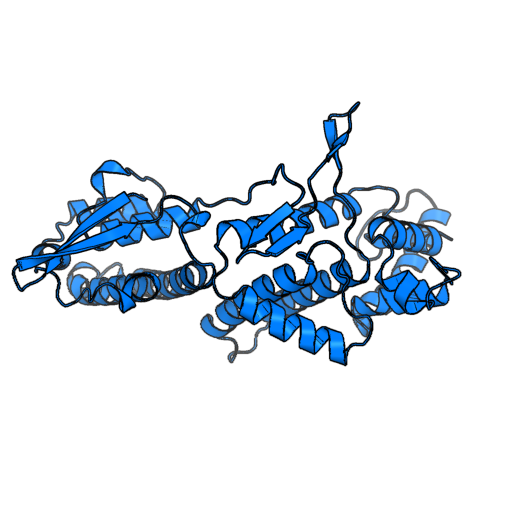N A 1 104 ? -4.782 -10.694 25.131 1.00 60.50 104 ASN A N 1
ATOM 843 C CA . ASN A 1 104 ? -5.473 -11.971 25.249 1.00 60.50 104 ASN A CA 1
ATOM 844 C C . ASN A 1 104 ? -6.726 -11.958 24.360 1.00 60.50 104 ASN A C 1
ATOM 846 O O . ASN A 1 104 ? -7.674 -11.223 24.640 1.00 60.50 104 ASN A O 1
ATOM 850 N N . LYS A 1 105 ? -6.723 -12.770 23.291 1.00 58.66 105 LYS A N 1
ATOM 851 C CA . LYS A 1 105 ? -7.861 -12.894 22.367 1.00 58.66 105 LYS A CA 1
ATOM 852 C C . LYS A 1 105 ? -9.128 -13.291 23.115 1.00 58.66 105 LYS A C 1
ATOM 854 O O . LYS A 1 105 ? -10.146 -12.647 22.929 1.00 58.66 105 LYS A O 1
ATOM 859 N N . ASP A 1 106 ? -9.049 -14.272 24.006 1.00 57.06 106 ASP A N 1
ATOM 860 C CA . ASP A 1 106 ? -10.222 -14.951 24.566 1.00 57.06 106 ASP A CA 1
ATOM 861 C C . ASP A 1 106 ? -11.040 -14.102 25.560 1.00 57.06 106 ASP A C 1
ATOM 863 O O . ASP A 1 106 ? -12.198 -14.416 25.829 1.00 57.06 106 ASP A O 1
ATOM 867 N N . GLU A 1 107 ? -10.478 -13.009 26.082 1.00 52.47 107 GLU A N 1
ATOM 868 C CA . GLU A 1 107 ? -11.103 -12.176 27.125 1.00 52.47 107 GLU A CA 1
ATOM 869 C C . GLU A 1 107 ? -11.774 -10.901 26.581 1.00 52.47 107 GLU A C 1
ATOM 871 O O . GLU A 1 107 ? -12.533 -10.240 27.291 1.00 52.47 107 GLU A O 1
ATOM 876 N N . ALA A 1 108 ? -11.535 -10.549 25.315 1.00 56.19 108 ALA A N 1
ATOM 877 C CA . ALA A 1 108 ? -11.830 -9.217 24.791 1.00 56.19 108 ALA A CA 1
ATOM 878 C C . ALA A 1 108 ? -13.132 -9.105 23.972 1.00 56.19 108 ALA A C 1
ATOM 880 O O . ALA A 1 108 ? -13.376 -8.055 23.403 1.00 56.19 108 ALA A O 1
ATOM 881 N N . PHE A 1 109 ? -13.993 -10.117 23.847 1.00 60.56 109 PHE A N 1
ATOM 882 C CA . PHE A 1 109 ? -15.037 -10.067 22.800 1.00 60.56 109 PHE A CA 1
ATOM 883 C C . PHE A 1 109 ? -16.346 -9.338 23.166 1.00 60.56 109 PHE A C 1
ATOM 885 O O . PHE A 1 109 ? -17.012 -8.815 22.273 1.00 60.56 109 PHE A O 1
ATOM 892 N N . ASP A 1 110 ? -16.702 -9.223 24.448 1.00 65.62 110 ASP A N 1
ATOM 893 C CA . ASP A 1 110 ? -18.053 -8.793 24.861 1.00 65.62 110 ASP A CA 1
ATOM 894 C C . ASP A 1 110 ? -18.149 -7.314 25.293 1.00 65.62 110 ASP A C 1
ATOM 896 O O . ASP A 1 110 ? -18.995 -6.946 26.106 1.00 65.62 110 ASP A O 1
ATOM 900 N N . SER A 1 111 ? -17.280 -6.428 24.793 1.00 75.75 111 SER A N 1
ATOM 901 C CA . SER A 1 111 ? -17.354 -4.985 25.089 1.00 75.75 111 SER A CA 1
ATOM 902 C C . SER A 1 111 ? -16.903 -4.115 23.918 1.00 75.75 111 SER A C 1
ATOM 904 O O . SER A 1 111 ? -16.172 -4.576 23.044 1.00 75.75 111 SER A O 1
ATOM 906 N N . LEU A 1 112 ? -17.287 -2.831 23.923 1.00 81.25 112 LEU A N 1
ATOM 907 C CA . LEU A 1 112 ? -16.829 -1.866 22.915 1.00 81.25 112 LEU A CA 1
ATOM 908 C C . LEU A 1 112 ? -15.297 -1.754 22.887 1.00 81.25 112 LEU A C 1
ATOM 910 O O . LEU A 1 112 ? -14.696 -1.816 21.818 1.00 81.25 112 LEU A O 1
ATOM 914 N N . MET A 1 113 ? -14.660 -1.655 24.062 1.00 82.56 113 MET A N 1
ATOM 915 C CA . MET A 1 113 ? -13.192 -1.643 24.192 1.00 82.56 113 MET A CA 1
ATOM 916 C C . MET A 1 113 ? -12.557 -2.907 23.635 1.00 82.56 113 MET A C 1
ATOM 918 O O . MET A 1 113 ? -11.485 -2.870 23.044 1.00 82.56 113 MET A O 1
ATOM 922 N N . GLY A 1 114 ? -13.247 -4.019 23.828 1.00 81.00 114 GLY A N 1
ATOM 923 C CA . GLY A 1 114 ? -12.884 -5.313 23.316 1.00 81.00 114 GLY A CA 1
ATOM 924 C C . GLY A 1 114 ? -12.843 -5.386 21.792 1.00 81.00 114 GLY A C 1
ATOM 925 O O . GLY A 1 114 ? -11.805 -5.687 21.203 1.00 81.00 114 GLY A O 1
ATOM 926 N N . ILE A 1 115 ? -13.949 -5.001 21.152 1.00 86.06 115 ILE A N 1
ATOM 927 C CA . ILE A 1 115 ? -14.062 -4.892 19.690 1.00 86.06 115 ILE A CA 1
ATOM 928 C C . ILE A 1 115 ? -12.998 -3.936 19.140 1.00 86.06 115 ILE A C 1
ATOM 930 O O . ILE A 1 115 ? -12.320 -4.257 18.163 1.00 86.06 115 ILE A O 1
ATOM 934 N N . PHE A 1 116 ? -12.823 -2.781 19.788 1.00 89.81 116 PHE A N 1
ATOM 935 C CA . PHE A 1 116 ? -11.796 -1.811 19.419 1.00 89.81 116 PHE A CA 1
ATOM 936 C C . PHE A 1 116 ? -10.396 -2.428 19.489 1.00 89.81 116 PHE A C 1
ATOM 938 O O . PHE A 1 116 ? -9.617 -2.289 18.551 1.00 89.81 116 PHE A O 1
ATOM 945 N N . ASN A 1 117 ? -10.082 -3.137 20.575 1.00 86.38 117 ASN A N 1
ATOM 946 C CA . ASN A 1 117 ? -8.784 -3.772 20.774 1.00 86.38 117 ASN A CA 1
ATOM 947 C C . ASN A 1 117 ? -8.489 -4.812 19.700 1.00 86.38 117 ASN A C 1
ATOM 949 O O . ASN A 1 117 ? -7.374 -4.854 19.193 1.00 86.38 117 ASN A O 1
ATOM 953 N N . ILE A 1 118 ? -9.483 -5.614 19.319 1.00 86.25 118 ILE A N 1
ATOM 954 C CA . ILE A 1 118 ? -9.345 -6.595 18.241 1.00 86.25 118 ILE A CA 1
ATOM 955 C C . ILE A 1 118 ? -9.009 -5.898 16.926 1.00 86.25 118 ILE A C 1
ATOM 957 O O . ILE A 1 118 ? -8.023 -6.264 16.291 1.00 86.25 118 ILE A O 1
ATOM 961 N N . LEU A 1 119 ? -9.773 -4.868 16.546 1.00 90.69 119 LEU A N 1
ATOM 962 C CA . LEU A 1 119 ? -9.513 -4.098 15.327 1.00 90.69 119 LEU A CA 1
ATOM 963 C C . LEU A 1 119 ? -8.122 -3.463 15.337 1.00 90.69 119 LEU A C 1
ATOM 965 O O . LEU A 1 119 ? -7.348 -3.643 14.396 1.00 90.69 119 LEU A O 1
ATOM 969 N N . TYR A 1 120 ? -7.787 -2.769 16.425 1.00 90.94 120 TYR A N 1
ATOM 970 C CA . TYR A 1 120 ? -6.493 -2.121 16.592 1.00 90.94 120 TYR A CA 1
ATOM 971 C C . TYR A 1 120 ? -5.351 -3.131 16.485 1.00 90.94 120 TYR A C 1
ATOM 973 O O . TYR A 1 120 ? -4.387 -2.905 15.756 1.00 90.94 120 TYR A O 1
ATOM 981 N N . MET A 1 121 ? -5.477 -4.282 17.145 1.00 87.81 121 MET A N 1
ATOM 982 C CA . MET A 1 121 ? -4.474 -5.338 17.089 1.00 87.81 121 MET A CA 1
ATOM 983 C C . MET A 1 121 ? -4.358 -5.951 15.700 1.00 87.81 121 MET A C 1
ATOM 985 O O . MET A 1 121 ? -3.237 -6.145 15.237 1.00 87.81 121 MET A O 1
ATOM 989 N N . VAL A 1 122 ? -5.465 -6.233 15.011 1.00 90.56 122 VAL A N 1
ATOM 990 C CA . VAL A 1 122 ? -5.429 -6.755 13.637 1.00 90.56 122 VAL A CA 1
ATOM 991 C C . VAL A 1 122 ? -4.661 -5.798 12.738 1.00 90.56 122 VAL A C 1
ATOM 993 O O . VAL A 1 122 ? -3.695 -6.218 12.108 1.00 90.56 122 VAL A O 1
ATOM 996 N N . ILE A 1 123 ? -5.003 -4.511 12.741 1.00 92.75 123 ILE A N 1
ATOM 997 C CA . ILE A 1 123 ? -4.331 -3.515 11.896 1.00 92.75 123 ILE A CA 1
ATOM 998 C C . ILE A 1 123 ? -2.841 -3.407 12.256 1.00 92.75 123 ILE A C 1
ATOM 1000 O O . ILE A 1 123 ? -1.986 -3.468 11.379 1.00 92.75 123 ILE A O 1
ATOM 1004 N N . ARG A 1 124 ? -2.506 -3.342 13.551 1.00 89.56 124 ARG A N 1
ATOM 1005 C CA . ARG A 1 124 ? -1.121 -3.184 14.035 1.00 89.56 124 ARG A CA 1
ATOM 1006 C C . ARG A 1 124 ? -0.237 -4.413 13.835 1.00 89.56 124 ARG A C 1
ATOM 1008 O O . ARG A 1 124 ? 0.984 -4.274 13.762 1.00 89.56 124 ARG A O 1
ATOM 1015 N N . THR A 1 125 ? -0.822 -5.609 13.832 1.00 89.69 125 THR A N 1
ATOM 1016 C CA . THR A 1 125 ? -0.082 -6.878 13.721 1.00 89.69 125 THR A CA 1
ATOM 1017 C C . THR A 1 125 ? -0.081 -7.456 12.316 1.00 89.69 125 THR A C 1
ATOM 1019 O O . THR A 1 125 ? 0.746 -8.328 12.042 1.00 89.69 125 THR A O 1
ATOM 1022 N N . THR A 1 126 ? -0.946 -6.957 11.429 1.00 92.25 126 THR A N 1
ATOM 1023 C CA . THR A 1 126 ? -0.909 -7.297 10.008 1.00 92.25 126 THR A CA 1
ATOM 1024 C C . THR A 1 126 ? 0.444 -6.874 9.448 1.00 92.25 126 THR A C 1
ATOM 1026 O O . THR A 1 126 ? 0.845 -5.714 9.526 1.00 92.25 126 THR A O 1
ATOM 1029 N N . LYS A 1 127 ? 1.179 -7.848 8.915 1.00 90.12 127 LYS A N 1
ATOM 1030 C CA . LYS A 1 127 ? 2.463 -7.639 8.251 1.00 90.12 127 LYS A CA 1
ATOM 1031 C C . LYS A 1 127 ? 2.325 -8.062 6.798 1.00 90.12 127 LYS A C 1
ATOM 1033 O O . LYS A 1 127 ? 1.579 -9.002 6.530 1.00 90.12 127 LYS A O 1
ATOM 1038 N N . PRO A 1 128 ? 3.041 -7.408 5.875 1.00 88.25 128 PRO A N 1
ATOM 1039 C CA . PRO A 1 128 ? 3.044 -7.840 4.490 1.00 88.25 128 PRO A CA 1
ATOM 1040 C C . PRO A 1 128 ? 3.603 -9.258 4.379 1.00 88.25 128 PRO A C 1
ATOM 1042 O O . PRO A 1 128 ? 4.565 -9.626 5.064 1.00 88.25 128 PRO A O 1
ATOM 1045 N N . GLU A 1 129 ? 3.015 -10.037 3.484 1.00 83.75 129 GLU A N 1
ATOM 1046 C CA . GLU A 1 129 ? 3.418 -11.401 3.190 1.00 83.75 129 GLU A CA 1
ATOM 1047 C C . GLU A 1 129 ? 3.868 -11.514 1.733 1.00 83.75 129 GLU A C 1
ATOM 1049 O O . GLU A 1 129 ? 3.271 -10.975 0.799 1.00 83.75 129 GLU A O 1
ATOM 1054 N N . LEU A 1 130 ? 4.962 -12.244 1.517 1.00 73.12 130 LEU A N 1
ATOM 1055 C CA . LEU A 1 130 ? 5.425 -12.527 0.167 1.00 73.12 130 LEU A CA 1
ATOM 1056 C C . LEU A 1 130 ? 4.560 -13.626 -0.440 1.00 73.12 130 LEU A C 1
ATOM 1058 O O . LEU A 1 130 ? 4.621 -14.780 -0.016 1.00 73.12 130 LEU A O 1
ATOM 1062 N N . ARG A 1 131 ? 3.779 -13.273 -1.461 1.00 72.12 131 ARG A N 1
ATOM 1063 C CA . ARG A 1 131 ? 2.898 -14.228 -2.137 1.00 72.12 131 ARG A CA 1
ATOM 1064 C C . ARG A 1 131 ? 3.691 -15.274 -2.915 1.00 72.12 131 ARG A C 1
ATOM 1066 O O . ARG A 1 131 ? 4.628 -14.966 -3.653 1.00 72.12 131 ARG A O 1
ATOM 1073 N N . GLU A 1 132 ? 3.264 -16.528 -2.785 1.00 67.00 132 GLU A N 1
ATOM 1074 C CA . GLU A 1 132 ? 3.842 -17.646 -3.534 1.00 67.00 132 GLU A CA 1
ATOM 1075 C C . GLU A 1 132 ? 3.286 -17.778 -4.955 1.00 67.00 132 GLU A C 1
ATOM 1077 O O . GLU A 1 132 ? 3.928 -18.402 -5.806 1.00 67.00 132 GLU A O 1
ATOM 1082 N N . LEU A 1 133 ? 2.089 -17.249 -5.213 1.00 73.69 133 LEU A N 1
ATOM 1083 C CA . LEU A 1 133 ? 1.453 -17.281 -6.528 1.00 73.69 133 LEU A CA 1
ATOM 1084 C C . LEU A 1 133 ? 1.840 -16.048 -7.339 1.00 73.69 133 LEU A C 1
ATOM 1086 O O . LEU A 1 133 ? 2.004 -14.956 -6.800 1.00 73.69 133 LEU A O 1
ATOM 1090 N N . ASP A 1 134 ? 1.967 -16.241 -8.649 1.00 78.44 134 ASP A N 1
ATOM 1091 C CA . ASP A 1 134 ? 2.242 -15.177 -9.616 1.00 78.44 134 ASP A CA 1
ATOM 1092 C C . ASP A 1 134 ? 0.967 -14.464 -10.110 1.00 78.44 134 ASP A C 1
ATOM 1094 O O . ASP A 1 134 ? 0.988 -13.658 -11.044 1.00 78.44 134 ASP A O 1
ATOM 1098 N N . HIS A 1 135 ? -0.170 -14.789 -9.502 1.00 84.19 135 HIS A N 1
ATOM 1099 C CA . HIS A 1 135 ? -1.465 -14.234 -9.839 1.00 84.19 135 HIS A CA 1
ATOM 1100 C C . HIS A 1 135 ? -2.378 -14.202 -8.617 1.00 84.19 135 HIS A C 1
ATOM 1102 O O . HIS A 1 135 ? -2.225 -14.984 -7.677 1.00 84.19 135 HIS A O 1
ATOM 1108 N N . PHE A 1 136 ? -3.364 -13.312 -8.658 1.00 86.31 136 PHE A N 1
ATOM 1109 C CA . PHE A 1 136 ? -4.497 -13.347 -7.742 1.00 86.31 136 PHE A CA 1
ATOM 1110 C C . PHE A 1 136 ? -5.790 -13.022 -8.492 1.00 86.31 136 PHE A C 1
ATOM 1112 O O . PHE A 1 136 ? -5.784 -12.332 -9.515 1.00 86.31 136 PHE A O 1
ATOM 1119 N N . VAL A 1 137 ? -6.902 -13.567 -8.002 1.00 88.62 137 VAL A N 1
ATOM 1120 C CA . VAL A 1 137 ? -8.225 -13.346 -8.588 1.00 88.62 137 VAL A CA 1
ATOM 1121 C C . VAL A 1 137 ? -8.964 -12.317 -7.752 1.00 88.62 137 VAL A C 1
ATOM 1123 O O . VAL A 1 137 ? -9.148 -12.508 -6.554 1.00 88.62 137 VAL A O 1
ATOM 1126 N N . TYR A 1 138 ? -9.431 -11.255 -8.400 1.00 91.69 138 TYR A N 1
ATOM 1127 C CA . TYR A 1 138 ? -10.202 -10.200 -7.757 1.00 91.69 138 TYR A CA 1
ATOM 1128 C C . TYR A 1 138 ? -11.397 -9.811 -8.616 1.00 91.69 138 TYR A C 1
ATOM 1130 O O . TYR A 1 138 ? -11.251 -9.544 -9.810 1.00 91.69 138 TYR A O 1
ATOM 1138 N N . LYS A 1 139 ? -12.600 -9.844 -8.025 1.00 92.44 139 LYS A N 1
ATOM 1139 C CA . LYS A 1 139 ? -13.879 -9.585 -8.718 1.00 92.44 139 LYS A CA 1
ATOM 1140 C C . LYS A 1 139 ? -14.001 -10.325 -10.068 1.00 92.44 139 LYS A C 1
ATOM 1142 O O . LYS A 1 139 ? -14.453 -9.769 -11.067 1.00 92.44 139 LYS A O 1
ATOM 1147 N N . GLY A 1 140 ? -13.561 -11.587 -10.106 1.00 90.56 140 GLY A N 1
ATOM 1148 C CA . GLY A 1 140 ? -13.623 -12.450 -11.294 1.00 90.56 140 GLY A CA 1
ATOM 1149 C C . GLY A 1 140 ? -12.561 -12.188 -12.370 1.00 90.56 140 GLY A C 1
ATOM 1150 O O . GLY A 1 140 ? -12.609 -12.833 -13.415 1.00 90.56 140 GLY A O 1
ATOM 1151 N N . LYS A 1 141 ? -11.604 -11.281 -12.138 1.00 91.75 141 LYS A N 1
ATOM 1152 C CA . LYS A 1 141 ? -10.471 -11.019 -13.038 1.00 91.75 141 LYS A CA 1
ATOM 1153 C C . LYS A 1 141 ? -9.170 -11.560 -12.452 1.00 91.75 141 LYS A C 1
ATOM 1155 O O . LYS A 1 141 ? -8.952 -11.469 -11.248 1.00 91.75 141 LYS A O 1
ATOM 1160 N N . GLU A 1 142 ? -8.315 -12.108 -13.311 1.00 91.25 142 GLU A N 1
ATOM 1161 C CA . GLU A 1 142 ? -6.985 -12.607 -12.948 1.00 91.25 142 GLU A CA 1
ATOM 1162 C C . GLU A 1 142 ? -5.942 -11.503 -13.176 1.00 91.25 142 GLU A C 1
ATOM 1164 O O . GLU A 1 142 ? -5.743 -11.031 -14.301 1.00 91.25 142 GLU A O 1
ATOM 1169 N N . PHE A 1 143 ? -5.277 -11.097 -12.102 1.00 89.88 143 PHE A N 1
ATOM 1170 C CA . PHE A 1 143 ? -4.217 -10.097 -12.111 1.00 89.88 143 PHE A CA 1
ATOM 1171 C C . PHE A 1 143 ? -2.868 -10.763 -11.921 1.00 89.88 143 PHE A C 1
ATOM 1173 O O . PHE A 1 143 ? -2.744 -11.696 -11.128 1.00 89.88 143 PHE A O 1
ATOM 1180 N N . VAL A 1 144 ? -1.858 -10.264 -12.629 1.00 84.38 144 VAL A N 1
ATOM 1181 C CA . VAL A 1 144 ? -0.481 -10.731 -12.472 1.00 84.38 144 VAL A CA 1
ATOM 1182 C C . VAL A 1 144 ? 0.116 -10.072 -11.233 1.00 84.38 144 VAL A C 1
ATOM 1184 O O . VAL A 1 144 ? 0.164 -8.847 -11.141 1.00 84.38 144 VAL A O 1
ATOM 1187 N N . PHE A 1 145 ? 0.578 -10.895 -10.297 1.00 77.00 145 PHE A N 1
ATOM 1188 C CA . PHE A 1 145 ? 1.331 -10.470 -9.123 1.00 77.00 145 PHE A CA 1
ATOM 1189 C C . PHE A 1 145 ? 2.742 -11.046 -9.244 1.00 77.00 145 PHE A C 1
ATOM 1191 O O . PHE A 1 145 ? 2.874 -12.247 -9.448 1.00 77.00 145 PHE A O 1
ATOM 1198 N N . PRO A 1 146 ? 3.833 -10.281 -9.161 1.00 67.06 146 PRO A N 1
ATOM 1199 C CA . PRO A 1 146 ? 5.133 -10.858 -9.476 1.00 67.06 146 PRO A CA 1
ATOM 1200 C C . PRO A 1 146 ? 5.613 -11.778 -8.342 1.00 67.06 146 PRO A C 1
ATOM 1202 O O . PRO A 1 146 ? 6.055 -11.328 -7.286 1.00 67.06 146 PRO A O 1
ATOM 1205 N N . LYS A 1 147 ? 5.557 -13.094 -8.564 1.00 72.12 147 LYS A N 1
ATOM 1206 C CA . LYS A 1 147 ? 6.075 -14.090 -7.618 1.00 72.12 147 LYS A CA 1
ATOM 1207 C C . LYS A 1 147 ? 7.559 -13.851 -7.347 1.00 72.12 147 LYS A C 1
ATOM 1209 O O . LYS A 1 147 ? 8.353 -13.787 -8.284 1.00 72.12 147 LYS A O 1
ATOM 1214 N N . ILE A 1 148 ? 7.955 -13.823 -6.077 1.00 73.38 148 ILE A N 1
ATOM 1215 C CA . ILE A 1 148 ? 9.376 -13.824 -5.718 1.00 73.38 148 ILE A CA 1
ATOM 1216 C C . ILE A 1 148 ? 9.942 -15.210 -5.986 1.00 73.38 148 ILE A C 1
ATOM 1218 O O . ILE A 1 148 ? 9.500 -16.220 -5.431 1.00 73.38 148 ILE A O 1
ATOM 1222 N N . LEU A 1 149 ? 10.926 -15.255 -6.872 1.00 71.38 149 LEU A N 1
ATOM 1223 C CA . LEU A 1 149 ? 11.666 -16.463 -7.178 1.00 71.38 149 LEU A CA 1
ATOM 1224 C C . LEU A 1 149 ? 12.807 -16.598 -6.169 1.00 71.38 149 LEU A C 1
ATOM 1226 O O . LEU A 1 149 ? 13.272 -15.610 -5.614 1.00 71.38 149 LEU A O 1
ATOM 1230 N N . LYS A 1 150 ? 13.257 -17.821 -5.906 1.00 71.31 150 LYS A N 1
ATOM 1231 C CA . LYS A 1 150 ? 14.492 -18.055 -5.150 1.00 71.31 150 LYS A CA 1
ATOM 1232 C C . LYS A 1 150 ? 15.530 -18.613 -6.104 1.00 71.31 150 LYS A C 1
ATOM 1234 O O . LYS A 1 150 ? 15.222 -19.532 -6.871 1.00 71.31 150 LYS A O 1
ATOM 1239 N N . ASP A 1 151 ? 16.733 -18.055 -6.071 1.00 71.31 151 ASP A N 1
ATOM 1240 C CA . ASP A 1 151 ? 17.868 -18.611 -6.794 1.00 71.31 151 ASP A CA 1
ATOM 1241 C C . ASP A 1 151 ? 18.111 -20.056 -6.323 1.00 71.31 151 ASP A C 1
ATOM 1243 O O . ASP A 1 151 ? 18.104 -20.349 -5.127 1.00 71.31 151 ASP A O 1
ATOM 1247 N N . ARG A 1 152 ? 18.293 -20.991 -7.261 1.00 65.19 152 ARG A N 1
ATOM 1248 C CA . ARG A 1 152 ? 18.422 -22.424 -6.935 1.00 65.19 152 ARG A CA 1
ATOM 1249 C C . ARG A 1 152 ? 19.734 -22.780 -6.229 1.00 65.19 152 ARG A C 1
ATOM 1251 O O . ARG A 1 152 ? 19.809 -23.852 -5.636 1.00 65.19 152 ARG A O 1
ATOM 1258 N N . LEU A 1 153 ? 20.759 -21.942 -6.342 1.00 73.50 153 LEU A N 1
ATOM 1259 C CA . LEU A 1 153 ? 22.103 -22.160 -5.813 1.00 73.50 153 LEU A CA 1
ATOM 1260 C C . LEU A 1 153 ? 22.318 -21.414 -4.494 1.00 73.50 153 LEU A C 1
ATOM 1262 O O . LEU A 1 153 ? 22.862 -21.996 -3.558 1.00 73.50 153 LEU A O 1
ATOM 1266 N N . PHE A 1 154 ? 21.881 -20.156 -4.415 1.00 72.19 154 PHE A N 1
ATOM 1267 C CA . PHE A 1 154 ? 22.132 -19.287 -3.258 1.00 72.19 154 PHE A CA 1
ATOM 1268 C C . PHE A 1 154 ? 20.905 -19.079 -2.370 1.00 72.19 154 PHE A C 1
ATOM 1270 O O . PHE A 1 154 ? 21.036 -18.588 -1.253 1.00 72.19 154 PHE A O 1
ATOM 1277 N N . ASN A 1 155 ? 19.721 -19.507 -2.830 1.00 69.19 155 ASN A N 1
ATOM 1278 C CA . ASN A 1 155 ? 18.441 -19.296 -2.150 1.00 69.19 155 ASN A CA 1
ATOM 1279 C C . ASN A 1 155 ? 18.109 -17.807 -1.925 1.00 69.19 155 ASN A C 1
ATOM 1281 O O . ASN A 1 155 ? 17.260 -17.476 -1.093 1.00 69.19 155 ASN A O 1
ATOM 1285 N N . ASP A 1 156 ? 18.761 -16.925 -2.686 1.00 74.19 156 ASP A N 1
ATOM 1286 C CA . ASP A 1 156 ? 18.535 -15.486 -2.655 1.00 74.19 156 ASP A CA 1
ATOM 1287 C C . ASP A 1 156 ? 17.206 -15.136 -3.344 1.00 74.19 156 ASP A C 1
ATOM 1289 O O . ASP A 1 156 ? 16.852 -15.757 -4.356 1.00 74.19 156 ASP A O 1
ATOM 1293 N N . PRO A 1 157 ? 16.445 -14.158 -2.821 1.00 71.94 157 PRO A N 1
ATOM 1294 C CA . PRO A 1 157 ? 15.211 -13.706 -3.447 1.00 71.94 157 PRO A CA 1
ATOM 1295 C C . PRO A 1 157 ? 15.509 -12.965 -4.758 1.00 71.94 157 PRO A C 1
ATOM 1297 O O . PRO A 1 157 ? 16.269 -12.001 -4.793 1.00 71.94 157 PRO A O 1
ATOM 1300 N N . MET A 1 158 ? 14.863 -13.399 -5.836 1.00 76.50 158 MET A N 1
ATOM 1301 C CA . MET A 1 158 ? 14.900 -12.790 -7.158 1.00 76.50 158 MET A CA 1
ATOM 1302 C C . MET A 1 158 ? 13.517 -12.230 -7.489 1.00 76.50 158 MET A C 1
ATOM 1304 O O . MET A 1 158 ? 12.535 -12.962 -7.636 1.00 76.50 158 MET A O 1
ATOM 1308 N N . PHE A 1 159 ? 13.455 -10.911 -7.608 1.00 81.38 159 PHE A N 1
ATOM 1309 C CA . PHE A 1 159 ? 12.236 -10.172 -7.899 1.00 81.38 159 PHE A CA 1
ATOM 1310 C C . PHE A 1 159 ? 12.068 -10.039 -9.418 1.00 81.38 159 PHE A C 1
ATOM 1312 O O . PHE A 1 159 ? 12.958 -9.488 -10.075 1.00 81.38 159 PHE A O 1
ATOM 1319 N N . PRO A 1 160 ? 10.963 -10.528 -10.011 1.00 83.06 160 PRO A N 1
ATOM 1320 C CA . PRO A 1 160 ? 10.681 -10.272 -11.415 1.00 83.06 160 PRO A CA 1
ATOM 1321 C C . PRO A 1 160 ? 10.576 -8.770 -11.656 1.00 83.06 160 PRO A C 1
ATOM 1323 O O . PRO A 1 160 ? 9.900 -8.060 -10.916 1.00 83.06 160 PRO A O 1
ATOM 1326 N N . SER A 1 161 ? 11.244 -8.282 -12.696 1.00 89.25 161 SER A N 1
ATOM 1327 C CA . SER A 1 161 ? 11.238 -6.853 -12.977 1.00 89.25 161 SER A CA 1
ATOM 1328 C C . SER A 1 161 ? 9.852 -6.414 -13.462 1.00 89.25 161 SER A C 1
ATOM 1330 O O . SER A 1 161 ? 9.384 -6.942 -14.476 1.00 89.25 161 SER A O 1
ATOM 1332 N N . PRO A 1 162 ? 9.227 -5.406 -12.833 1.00 91.94 162 PRO A N 1
ATOM 1333 C CA . PRO A 1 162 ? 8.136 -4.684 -13.456 1.00 91.94 162 PRO A CA 1
ATOM 1334 C C . PRO A 1 162 ? 8.677 -3.879 -14.646 1.00 91.94 162 PRO A C 1
ATOM 1336 O O . PRO A 1 162 ? 9.894 -3.712 -14.826 1.00 91.94 162 PRO A O 1
ATOM 1339 N N . SER A 1 163 ? 7.762 -3.413 -15.491 1.00 93.38 163 SER A N 1
ATOM 1340 C CA . SER A 1 163 ? 8.123 -2.566 -16.625 1.00 93.38 163 SER A CA 1
ATOM 1341 C C . SER A 1 163 ? 8.585 -1.175 -16.176 1.00 93.38 163 SER A C 1
ATOM 1343 O O . SER A 1 163 ? 8.199 -0.698 -15.107 1.00 93.38 163 SER A O 1
ATOM 1345 N N . VAL A 1 164 ? 9.365 -0.489 -17.014 1.00 94.31 164 VAL A N 1
ATOM 1346 C CA . VAL A 1 164 ? 9.819 0.892 -16.771 1.00 94.31 164 VAL A CA 1
ATOM 1347 C C . VAL A 1 164 ? 8.643 1.814 -16.445 1.00 94.31 164 VAL A C 1
ATOM 1349 O O . VAL A 1 164 ? 8.705 2.558 -15.467 1.00 94.31 164 VAL A O 1
ATOM 1352 N N . LYS A 1 165 ? 7.541 1.735 -17.207 1.00 93.56 165 LYS A N 1
ATOM 1353 C CA . LYS A 1 165 ? 6.347 2.556 -16.948 1.00 93.56 165 LYS A CA 1
ATOM 1354 C C . LYS A 1 165 ? 5.748 2.249 -15.574 1.00 93.56 165 LYS A C 1
ATOM 1356 O O . LYS A 1 165 ? 5.431 3.178 -14.841 1.00 93.56 165 LYS A O 1
ATOM 1361 N N . GLN A 1 166 ? 5.644 0.974 -15.193 1.00 94.00 166 GLN A N 1
ATOM 1362 C CA . GLN A 1 166 ? 5.134 0.594 -13.872 1.00 94.00 166 GLN A CA 1
ATOM 1363 C C . GLN A 1 166 ? 6.002 1.148 -12.739 1.00 94.00 166 GLN A C 1
ATOM 1365 O O . GLN A 1 166 ? 5.484 1.755 -11.804 1.00 94.00 166 GLN A O 1
ATOM 1370 N N . SER A 1 167 ? 7.321 0.981 -12.834 1.00 94.56 167 SER A N 1
ATOM 1371 C CA . SER A 1 167 ? 8.245 1.474 -11.813 1.00 94.56 167 SER A CA 1
ATOM 1372 C C . SER A 1 167 ? 8.220 2.987 -11.682 1.00 94.56 167 SER A C 1
ATOM 1374 O O . SER A 1 167 ? 8.162 3.491 -10.568 1.00 94.56 167 SER A O 1
ATOM 1376 N N . ILE A 1 168 ? 8.240 3.715 -12.798 1.00 93.38 168 ILE A N 1
ATOM 1377 C CA . ILE A 1 168 ? 8.270 5.180 -12.783 1.00 93.38 168 ILE A CA 1
ATOM 1378 C C . ILE A 1 168 ? 7.002 5.755 -12.164 1.00 93.38 168 ILE A C 1
ATOM 1380 O O . ILE A 1 168 ? 7.093 6.657 -11.337 1.00 93.38 168 ILE A O 1
ATOM 1384 N N . GLU A 1 169 ? 5.828 5.242 -12.531 1.00 94.00 169 GLU A N 1
ATOM 1385 C CA . GLU A 1 169 ? 4.572 5.760 -11.980 1.00 94.00 169 GLU A CA 1
ATOM 1386 C C . GLU A 1 169 ? 4.411 5.406 -10.497 1.00 94.00 169 GLU A C 1
ATOM 1388 O O . GLU A 1 169 ? 3.925 6.229 -9.722 1.00 94.00 169 GLU A O 1
ATOM 1393 N N . THR A 1 170 ? 4.915 4.242 -10.076 1.00 94.31 170 THR A N 1
ATOM 1394 C CA . THR A 1 170 ? 4.972 3.860 -8.655 1.00 94.31 170 THR A CA 1
ATOM 1395 C C . THR A 1 170 ? 5.912 4.787 -7.868 1.00 94.31 170 THR A C 1
ATOM 1397 O O . THR A 1 170 ? 5.529 5.361 -6.852 1.00 94.31 170 THR A O 1
ATOM 1400 N N . LEU A 1 171 ? 7.126 5.031 -8.372 1.00 92.75 171 LEU A N 1
ATOM 1401 C CA . LEU A 1 171 ? 8.092 5.935 -7.735 1.00 92.75 171 LEU A CA 1
ATOM 1402 C C . LEU A 1 171 ? 7.591 7.385 -7.673 1.00 92.75 171 LEU A C 1
ATOM 1404 O O . LEU A 1 171 ? 7.820 8.070 -6.677 1.00 92.75 171 LEU A O 1
ATOM 1408 N N . ASN A 1 172 ? 6.879 7.851 -8.705 1.00 90.75 172 ASN A N 1
ATOM 1409 C CA . ASN A 1 172 ? 6.264 9.179 -8.707 1.00 90.75 172 ASN A CA 1
ATOM 1410 C C . ASN A 1 172 ? 5.234 9.325 -7.581 1.00 90.75 172 ASN A C 1
ATOM 1412 O O . ASN A 1 172 ? 5.264 10.330 -6.873 1.00 90.75 172 ASN A O 1
ATOM 1416 N N . VAL A 1 173 ? 4.336 8.346 -7.401 1.00 91.75 173 VAL A N 1
ATOM 1417 C CA . VAL A 1 173 ? 3.311 8.436 -6.349 1.00 91.75 173 VAL A CA 1
ATOM 1418 C C . VAL A 1 173 ? 3.919 8.321 -4.950 1.00 91.75 173 VAL A C 1
ATOM 1420 O O . VAL A 1 173 ? 3.506 9.050 -4.050 1.00 91.75 173 VAL A O 1
ATOM 1423 N N . MET A 1 174 ? 4.949 7.485 -4.778 1.00 90.19 174 MET A N 1
ATOM 1424 C CA . MET A 1 174 ? 5.697 7.383 -3.521 1.00 90.19 174 MET A CA 1
ATOM 1425 C C . MET A 1 174 ? 6.380 8.708 -3.160 1.00 90.19 174 MET A C 1
ATOM 1427 O O . MET A 1 174 ? 6.203 9.205 -2.050 1.00 90.19 174 MET A O 1
ATOM 1431 N N . SER A 1 175 ? 7.098 9.313 -4.112 1.00 87.81 175 SER A N 1
ATOM 1432 C CA . SER A 1 175 ? 7.775 10.602 -3.919 1.00 87.81 175 SER A CA 1
ATOM 1433 C C . SER A 1 175 ? 6.790 11.727 -3.615 1.00 87.81 175 SER A C 1
ATOM 1435 O O . SER A 1 175 ? 7.020 12.523 -2.712 1.00 87.81 175 SER A O 1
ATOM 1437 N N . TRP A 1 176 ? 5.668 11.775 -4.334 1.00 88.38 176 TRP A N 1
ATOM 1438 C CA . TRP A 1 176 ? 4.620 12.765 -4.096 1.00 88.38 176 TRP A CA 1
ATOM 1439 C C . TRP A 1 176 ? 4.018 12.645 -2.688 1.00 88.38 176 TRP A C 1
ATOM 1441 O O . TRP A 1 176 ? 3.800 13.657 -2.019 1.00 88.38 176 TRP A O 1
ATOM 1451 N N . LEU A 1 177 ? 3.781 11.420 -2.204 1.00 88.12 177 LEU A N 1
ATOM 1452 C CA . LEU A 1 177 ? 3.291 11.207 -0.843 1.00 88.12 177 LEU A CA 1
ATOM 1453 C C . LEU A 1 177 ? 4.336 11.617 0.206 1.00 88.12 177 LEU A C 1
ATOM 1455 O O . LEU A 1 177 ? 3.974 12.179 1.239 1.00 88.12 177 LEU A O 1
ATOM 1459 N N . GLU A 1 178 ? 5.619 11.351 -0.042 1.00 87.56 178 GLU A N 1
ATOM 1460 C CA . GLU A 1 178 ? 6.713 11.784 0.831 1.00 87.56 178 GLU A CA 1
ATOM 1461 C C . GLU A 1 178 ? 6.794 13.317 0.921 1.00 87.56 178 GLU A C 1
ATOM 1463 O O . GLU A 1 178 ? 6.886 13.862 2.024 1.00 87.56 178 GLU A O 1
ATOM 1468 N N . ASP A 1 179 ? 6.645 14.021 -0.204 1.00 85.88 179 ASP A N 1
ATOM 1469 C CA . ASP A 1 179 ? 6.587 15.487 -0.242 1.00 85.88 179 ASP A CA 1
ATOM 1470 C C . ASP A 1 179 ? 5.407 16.035 0.576 1.00 85.88 179 ASP A C 1
ATOM 1472 O O . ASP A 1 179 ? 5.559 17.007 1.319 1.00 85.88 179 ASP A O 1
ATOM 1476 N N . ILE A 1 180 ? 4.235 15.391 0.502 1.00 86.06 180 ILE A N 1
ATOM 1477 C CA . ILE A 1 180 ? 3.061 15.758 1.310 1.00 86.06 180 ILE A CA 1
ATOM 1478 C C . ILE A 1 180 ? 3.314 15.512 2.797 1.00 86.06 180 ILE A C 1
ATOM 1480 O O . ILE A 1 180 ? 3.011 16.379 3.617 1.00 86.06 180 ILE A O 1
ATOM 1484 N N . LYS A 1 181 ? 3.881 14.354 3.157 1.00 83.69 181 LYS A N 1
ATOM 1485 C CA . LYS A 1 181 ? 4.190 14.004 4.553 1.00 83.69 181 LYS A CA 1
ATOM 1486 C C . LYS A 1 181 ? 5.199 14.972 5.176 1.00 83.69 181 LYS A C 1
ATOM 1488 O O . LYS A 1 181 ? 5.079 15.290 6.357 1.00 83.69 181 LYS A O 1
ATOM 1493 N N . ASN A 1 182 ? 6.157 15.451 4.384 1.00 84.19 182 ASN A N 1
ATOM 1494 C CA . ASN A 1 182 ? 7.209 16.372 4.817 1.00 84.19 182 ASN A CA 1
ATOM 1495 C C . ASN A 1 182 ? 6.828 17.857 4.686 1.00 84.19 182 ASN A C 1
ATOM 1497 O O . ASN A 1 182 ? 7.576 18.733 5.137 1.00 84.19 182 ASN A O 1
ATOM 1501 N N . SER A 1 183 ? 5.687 18.161 4.069 1.00 83.50 183 SER A N 1
ATOM 1502 C CA . SER A 1 183 ? 5.225 19.531 3.890 1.00 83.50 183 SER A CA 1
ATOM 1503 C C . SER A 1 183 ? 4.869 20.180 5.230 1.00 83.50 183 SER A C 1
ATOM 1505 O O . SER A 1 183 ? 4.265 19.572 6.112 1.00 83.50 183 SER A O 1
ATOM 1507 N N . LYS A 1 184 ? 5.235 21.458 5.369 1.00 82.88 184 LYS A N 1
ATOM 1508 C CA . LYS A 1 184 ? 4.903 22.300 6.531 1.00 82.88 184 LYS A CA 1
ATOM 1509 C C . LYS A 1 184 ? 3.641 23.138 6.313 1.00 82.88 184 LYS A C 1
ATOM 1511 O O . LYS A 1 184 ? 3.406 24.077 7.067 1.00 82.88 184 LYS A O 1
ATOM 1516 N N . ASP A 1 185 ? 2.882 22.864 5.255 1.00 85.25 185 ASP A N 1
ATOM 1517 C CA . ASP A 1 185 ? 1.641 23.583 4.977 1.00 85.25 185 ASP A CA 1
ATOM 1518 C C . ASP A 1 185 ? 0.586 23.237 6.037 1.00 85.25 185 ASP A C 1
ATOM 1520 O O . ASP A 1 185 ? 0.151 22.092 6.150 1.00 85.25 185 ASP A O 1
ATOM 1524 N N . GLU A 1 186 ? 0.152 24.246 6.795 1.00 77.25 186 GLU A N 1
ATOM 1525 C CA . GLU A 1 186 ? -0.873 24.129 7.840 1.00 77.25 186 GLU A CA 1
ATOM 1526 C C . GLU A 1 186 ? -2.225 23.624 7.304 1.00 77.25 186 GLU A C 1
ATOM 1528 O O . GLU A 1 186 ? -3.063 23.159 8.076 1.00 77.25 186 GLU A O 1
ATOM 1533 N N . LYS A 1 187 ? -2.455 23.680 5.984 1.00 82.06 187 LYS A N 1
ATOM 1534 C CA . LYS A 1 187 ? -3.660 23.132 5.340 1.00 82.06 187 LYS A CA 1
ATOM 1535 C C . LYS A 1 187 ? -3.651 21.607 5.224 1.00 82.06 187 LYS A C 1
ATOM 1537 O O . LYS A 1 187 ? -4.704 21.022 4.970 1.00 82.06 187 LYS A O 1
ATOM 1542 N N . ILE A 1 188 ? -2.496 20.959 5.383 1.00 82.56 188 ILE A N 1
ATOM 1543 C CA . ILE A 1 188 ? -2.373 19.5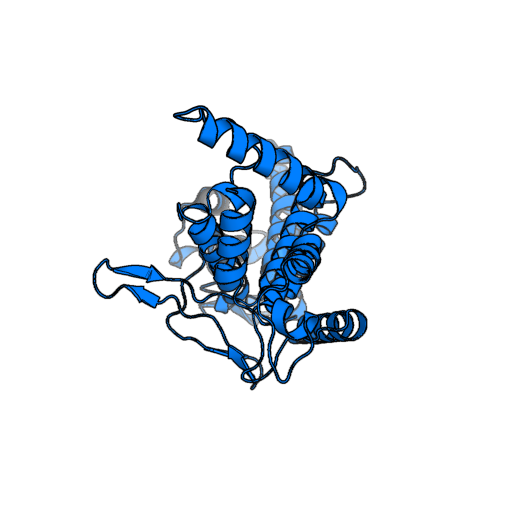00 5.316 1.00 82.56 188 ILE A CA 1
ATOM 1544 C C . ILE A 1 188 ? -2.735 18.927 6.687 1.00 82.56 188 ILE A C 1
ATOM 1546 O O . ILE A 1 188 ? -1.898 18.757 7.573 1.00 82.56 188 ILE A O 1
ATOM 1550 N N . THR A 1 189 ? -4.025 18.650 6.857 1.00 84.00 189 THR A N 1
ATOM 1551 C CA . THR A 1 189 ? -4.559 17.963 8.038 1.00 84.00 189 THR A CA 1
ATOM 1552 C C . THR A 1 189 ? -4.237 16.467 8.000 1.00 84.00 189 THR A C 1
ATOM 1554 O O . THR A 1 189 ? -3.869 15.929 6.955 1.00 84.00 189 THR A O 1
ATOM 1557 N N . GLU A 1 190 ? -4.408 15.770 9.125 1.00 82.94 190 GLU A N 1
ATOM 1558 C CA . GLU A 1 190 ? -4.189 14.319 9.173 1.00 82.94 190 GLU A CA 1
ATOM 1559 C C . GLU A 1 190 ? -5.171 13.558 8.271 1.00 82.94 190 GLU A C 1
ATOM 1561 O O . GLU A 1 190 ? -4.757 12.646 7.567 1.00 82.94 190 GLU A O 1
ATOM 1566 N N . GLN A 1 191 ? -6.424 14.021 8.162 1.00 83.75 191 GLN A N 1
ATOM 1567 C CA . GLN A 1 191 ? -7.389 13.491 7.189 1.00 83.75 191 GLN A CA 1
ATOM 1568 C C . GLN A 1 191 ? -6.855 13.586 5.757 1.00 83.75 191 GLN A C 1
ATOM 1570 O O . GLN A 1 191 ? -6.874 12.604 5.025 1.00 83.75 191 GLN A O 1
ATOM 1575 N N . VAL A 1 192 ? -6.313 14.747 5.371 1.00 86.56 192 VAL A N 1
ATOM 1576 C CA . VAL A 1 192 ? -5.727 14.928 4.036 1.00 86.56 192 VAL A CA 1
ATOM 1577 C C . VAL A 1 192 ? -4.562 13.959 3.823 1.00 86.56 192 VAL A C 1
ATOM 1579 O O . VAL A 1 192 ? -4.394 13.436 2.724 1.00 86.56 192 VAL A O 1
ATOM 1582 N N . LYS A 1 193 ? -3.749 13.677 4.848 1.00 85.62 193 LYS A N 1
ATOM 1583 C CA . LYS A 1 193 ? -2.681 12.673 4.733 1.00 85.62 193 LYS A CA 1
ATOM 1584 C C . LYS A 1 193 ? -3.246 11.266 4.549 1.00 85.62 193 LYS A C 1
ATOM 1586 O O . LYS A 1 193 ? -2.773 10.573 3.653 1.00 85.62 193 LYS A O 1
ATOM 1591 N N . THR A 1 194 ? -4.248 10.868 5.329 1.00 86.25 194 THR A N 1
ATOM 1592 C CA . THR A 1 194 ? -4.912 9.560 5.208 1.00 86.25 194 THR A CA 1
ATOM 1593 C C . THR A 1 194 ? -5.532 9.370 3.825 1.00 86.25 194 THR A C 1
ATOM 1595 O O . THR A 1 194 ? -5.273 8.355 3.178 1.00 86.25 194 THR A O 1
ATOM 1598 N N . ASP A 1 195 ? -6.235 10.381 3.309 1.00 89.25 195 ASP A N 1
ATOM 1599 C CA . ASP A 1 195 ? -6.812 10.360 1.959 1.00 89.25 195 ASP A CA 1
ATOM 1600 C C . ASP A 1 195 ? -5.718 10.171 0.892 1.00 89.25 195 ASP A C 1
ATOM 1602 O O . ASP A 1 195 ? -5.867 9.391 -0.051 1.00 89.25 195 ASP A O 1
ATOM 1606 N N . ASN A 1 196 ? -4.573 10.842 1.055 1.00 91.06 196 ASN A N 1
ATOM 1607 C CA . ASN A 1 196 ? -3.438 10.705 0.141 1.00 91.06 196 ASN A CA 1
ATOM 1608 C C . ASN A 1 196 ? -2.734 9.343 0.263 1.00 91.06 196 ASN A C 1
ATOM 1610 O O . ASN A 1 196 ? -2.291 8.807 -0.753 1.00 91.06 196 ASN A O 1
ATOM 1614 N N . ILE A 1 197 ? -2.658 8.753 1.462 1.00 92.75 197 ILE A N 1
ATOM 1615 C CA . ILE A 1 197 ? -2.158 7.383 1.671 1.00 92.75 197 ILE A CA 1
ATOM 1616 C C . ILE A 1 197 ? -3.069 6.386 0.950 1.00 92.75 197 ILE A C 1
ATOM 1618 O O . ILE A 1 197 ? -2.585 5.541 0.196 1.00 92.75 197 ILE A O 1
ATOM 1622 N N . TYR A 1 198 ? -4.386 6.528 1.104 1.00 94.44 198 TYR A N 1
ATOM 1623 C CA . TYR A 1 198 ? -5.360 5.698 0.403 1.00 94.44 198 TYR A CA 1
ATOM 1624 C C . TYR A 1 198 ? -5.236 5.841 -1.119 1.00 94.44 198 TYR A C 1
ATOM 1626 O O . TYR A 1 198 ? -5.138 4.850 -1.848 1.00 94.44 198 TYR A O 1
ATOM 1634 N N . HIS A 1 199 ? -5.143 7.078 -1.615 1.00 92.94 199 HIS A N 1
ATOM 1635 C CA . HIS A 1 199 ? -4.908 7.348 -3.030 1.00 92.94 199 HIS A CA 1
ATOM 1636 C C . HIS A 1 199 ? -3.607 6.741 -3.547 1.00 92.94 199 HIS A C 1
ATOM 1638 O O . HIS A 1 199 ? -3.591 6.228 -4.671 1.00 92.94 199 HIS A O 1
ATOM 1644 N N . LYS A 1 200 ? -2.536 6.781 -2.751 1.00 94.56 200 LYS A N 1
ATOM 1645 C CA . LYS A 1 200 ? -1.258 6.155 -3.081 1.00 94.56 200 LYS A CA 1
ATOM 1646 C C . LYS A 1 200 ? -1.437 4.651 -3.246 1.00 94.56 200 LYS A C 1
ATOM 1648 O O . LYS A 1 200 ? -1.147 4.155 -4.331 1.00 94.56 200 LYS A O 1
ATOM 1653 N N . TYR A 1 201 ? -2.007 3.951 -2.264 1.00 95.69 201 TYR A N 1
ATOM 1654 C CA . TYR A 1 201 ? -2.239 2.505 -2.363 1.00 95.69 201 TYR A CA 1
ATOM 1655 C C . TYR A 1 201 ? -3.072 2.127 -3.588 1.00 95.69 201 TYR A C 1
ATOM 1657 O O . TYR A 1 201 ? -2.663 1.273 -4.370 1.00 95.69 201 TYR A O 1
ATOM 1665 N N . LEU A 1 202 ? -4.206 2.798 -3.821 1.00 95.69 202 LEU A N 1
ATOM 1666 C CA . LEU A 1 202 ? -5.035 2.500 -4.991 1.00 95.69 202 LEU A CA 1
ATOM 1667 C C . LEU A 1 202 ? -4.295 2.747 -6.312 1.00 95.69 202 LEU A C 1
ATOM 1669 O O . LEU A 1 202 ? -4.511 2.027 -7.288 1.00 95.69 202 LEU A O 1
ATOM 1673 N N . THR A 1 203 ? -3.428 3.759 -6.364 1.00 94.25 203 THR A N 1
ATOM 1674 C CA . THR A 1 203 ? -2.622 4.056 -7.555 1.00 94.25 203 THR A CA 1
ATOM 1675 C C . THR A 1 203 ? -1.565 2.982 -7.782 1.00 94.25 203 THR A C 1
ATOM 1677 O O . THR A 1 203 ? -1.442 2.491 -8.900 1.00 94.25 203 THR A O 1
ATOM 1680 N N . GLU A 1 204 ? -0.854 2.556 -6.740 1.00 94.25 204 GLU A N 1
ATOM 1681 C CA . GLU A 1 204 ? 0.133 1.477 -6.840 1.00 94.25 204 GLU A CA 1
ATOM 1682 C C . GLU A 1 204 ? -0.501 0.161 -7.267 1.00 94.25 204 GLU A C 1
ATOM 1684 O O . GLU A 1 204 ? -0.010 -0.475 -8.195 1.00 94.25 204 GLU A O 1
ATOM 1689 N N . LEU A 1 205 ? -1.638 -0.202 -6.667 1.00 94.12 205 LEU A N 1
ATOM 1690 C CA . LEU A 1 205 ? -2.428 -1.359 -7.083 1.00 94.12 205 LEU A CA 1
ATOM 1691 C C . LEU A 1 205 ? -2.788 -1.264 -8.569 1.00 94.12 205 LEU A C 1
ATOM 1693 O O . LEU A 1 205 ? -2.550 -2.199 -9.326 1.00 94.12 205 LEU A O 1
ATOM 1697 N N . SER A 1 206 ? -3.279 -0.105 -9.012 1.00 93.75 206 SER A N 1
ATOM 1698 C CA . SER A 1 206 ? -3.677 0.127 -10.407 1.00 93.75 206 SER A CA 1
ATOM 1699 C C . SER A 1 206 ? -2.514 0.033 -11.403 1.00 93.75 206 SER A C 1
ATOM 1701 O O . SER A 1 206 ? -2.721 -0.321 -12.563 1.00 93.75 206 SER A O 1
ATOM 1703 N N . VAL A 1 207 ? -1.300 0.384 -10.975 1.00 94.06 207 VAL A N 1
ATOM 1704 C CA . VAL A 1 207 ? -0.096 0.381 -11.816 1.00 94.06 207 VAL A CA 1
ATOM 1705 C C . VAL A 1 207 ? 0.574 -0.994 -11.818 1.00 94.06 207 VAL A C 1
ATOM 1707 O O . VAL A 1 207 ? 0.971 -1.500 -12.870 1.00 94.06 207 VAL A O 1
ATOM 1710 N N . LEU A 1 208 ? 0.723 -1.611 -10.650 1.00 92.44 208 LEU A N 1
ATOM 1711 C CA . LEU A 1 208 ? 1.477 -2.849 -10.478 1.00 92.44 208 LEU A CA 1
ATOM 1712 C C . LEU A 1 208 ? 0.643 -4.084 -10.829 1.00 92.44 208 LEU A C 1
ATOM 1714 O O . LEU A 1 208 ? 1.182 -5.034 -11.397 1.00 92.44 208 LEU A O 1
ATOM 1718 N N . LEU A 1 209 ? -0.666 -4.059 -10.562 1.00 90.94 209 LEU A N 1
ATOM 1719 C CA . LEU A 1 209 ? -1.564 -5.191 -10.782 1.00 90.94 209 LEU A CA 1
ATOM 1720 C C . LEU A 1 209 ? -2.283 -5.041 -12.113 1.00 90.94 209 LEU A C 1
ATOM 1722 O O . LEU A 1 209 ? -3.378 -4.490 -12.220 1.00 90.94 209 LEU A O 1
ATOM 1726 N N . ILE A 1 210 ? -1.651 -5.573 -13.154 1.00 89.50 210 ILE A N 1
ATOM 1727 C CA . ILE A 1 210 ? -2.209 -5.574 -14.502 1.00 89.50 210 ILE A CA 1
ATOM 1728 C C . ILE A 1 210 ? -2.915 -6.902 -14.760 1.00 89.50 210 ILE A C 1
ATOM 1730 O O . ILE A 1 210 ? -2.391 -7.983 -14.480 1.00 89.50 210 ILE A O 1
ATOM 1734 N N . GLU A 1 211 ? -4.127 -6.813 -15.302 1.00 89.75 211 GLU A N 1
ATOM 1735 C CA . GLU A 1 211 ? -4.891 -7.978 -15.746 1.00 89.75 211 GLU A CA 1
ATOM 1736 C C . GLU A 1 211 ? -4.072 -8.783 -16.763 1.00 89.75 211 GLU A C 1
ATOM 1738 O O . GLU A 1 211 ? -3.420 -8.221 -17.651 1.00 89.75 211 GLU A O 1
ATOM 1743 N N . LYS A 1 212 ? -4.099 -10.108 -16.642 1.00 85.62 212 LYS A N 1
ATOM 1744 C CA . LYS A 1 212 ? -3.279 -11.007 -17.457 1.00 85.62 212 LYS A CA 1
ATOM 1745 C C . LYS A 1 212 ? -3.443 -10.735 -18.956 1.00 85.62 212 LYS A C 1
ATOM 1747 O O . LYS A 1 212 ? -4.540 -10.778 -19.504 1.00 85.62 212 LYS A O 1
ATOM 1752 N N . GLY A 1 213 ? -2.324 -10.462 -19.629 1.00 82.88 213 GLY A N 1
ATOM 1753 C CA . GLY A 1 213 ? -2.284 -10.155 -21.063 1.00 82.88 213 GLY A CA 1
ATOM 1754 C C . GLY A 1 213 ? -2.552 -8.689 -21.427 1.00 82.88 213 GLY A C 1
ATOM 1755 O O . GLY A 1 213 ? -2.388 -8.331 -22.594 1.00 82.88 213 GLY A O 1
ATOM 1756 N N . LYS A 1 214 ? -2.905 -7.828 -20.465 1.00 86.50 214 LYS A N 1
ATOM 1757 C CA . LYS A 1 214 ? -2.992 -6.376 -20.672 1.00 86.50 214 LYS A CA 1
ATOM 1758 C C . LYS A 1 214 ? -1.647 -5.696 -20.420 1.00 86.50 214 LYS A C 1
ATOM 1760 O O . LYS A 1 214 ? -0.708 -6.285 -19.890 1.00 86.50 214 LYS A O 1
ATOM 1765 N N . LYS A 1 215 ? -1.557 -4.439 -20.847 1.00 85.50 215 LYS A N 1
ATOM 1766 C CA . LYS A 1 215 ? -0.410 -3.550 -20.644 1.00 85.50 215 LYS A CA 1
ATOM 1767 C C . LYS A 1 215 ? -0.910 -2.183 -20.213 1.00 85.50 215 LYS A C 1
ATOM 1769 O O . LYS A 1 215 ? -2.056 -1.835 -20.498 1.00 85.50 215 LYS A O 1
ATOM 1774 N N . LEU A 1 216 ? -0.038 -1.413 -19.570 1.00 90.88 216 LEU A N 1
ATOM 1775 C CA . LEU A 1 216 ? -0.321 -0.011 -19.304 1.00 90.88 216 LEU A CA 1
ATOM 1776 C C . LEU A 1 216 ? -0.388 0.778 -20.620 1.00 90.88 216 LEU A C 1
ATOM 1778 O O . LEU A 1 216 ? 0.467 0.570 -21.489 1.00 90.88 216 LEU A O 1
ATOM 1782 N N . PRO A 1 217 ? -1.366 1.689 -20.769 1.00 91.94 217 PRO A N 1
ATOM 1783 C CA . PRO A 1 217 ? -1.385 2.615 -21.890 1.00 91.94 217 PRO A CA 1
ATOM 1784 C C . PRO A 1 217 ? -0.110 3.463 -21.928 1.00 91.94 217 PRO A C 1
ATOM 1786 O O . PRO A 1 217 ? 0.423 3.863 -20.890 1.00 91.94 217 PRO A O 1
ATOM 1789 N N . THR A 1 218 ? 0.381 3.725 -23.138 1.00 88.19 218 THR A N 1
ATOM 1790 C CA . THR A 1 218 ? 1.562 4.577 -23.352 1.00 88.19 218 THR A CA 1
ATOM 1791 C C . THR A 1 218 ? 1.185 6.055 -23.379 1.00 88.19 218 THR A C 1
ATOM 1793 O O . THR A 1 218 ? 1.919 6.878 -22.835 1.00 88.19 218 THR A O 1
ATOM 1796 N N . GLU A 1 219 ? 0.023 6.378 -23.950 1.00 89.81 219 GLU A N 1
ATOM 1797 C CA . GLU A 1 219 ? -0.508 7.738 -23.998 1.00 89.81 219 GLU A CA 1
ATOM 1798 C C . GLU A 1 219 ? -1.014 8.187 -22.624 1.00 89.81 219 GLU A C 1
ATOM 1800 O O . GLU A 1 219 ? -1.779 7.490 -21.957 1.00 89.81 219 GLU A O 1
ATOM 1805 N N . GLU A 1 220 ? -0.618 9.388 -22.206 1.00 89.00 220 GLU A N 1
ATOM 1806 C CA . GLU A 1 220 ? -0.872 9.897 -20.853 1.00 89.00 220 GLU A CA 1
ATOM 1807 C C . GLU A 1 220 ? -2.374 10.072 -20.561 1.00 89.00 220 GLU A C 1
ATOM 1809 O O . GLU A 1 220 ? -2.839 9.797 -19.455 1.00 89.00 220 GLU A O 1
ATOM 1814 N N . ALA A 1 221 ? -3.162 10.496 -21.555 1.00 92.12 221 ALA A N 1
ATOM 1815 C CA . ALA A 1 221 ? -4.611 10.646 -21.406 1.00 92.12 221 ALA A CA 1
ATOM 1816 C C . ALA A 1 221 ? -5.308 9.294 -21.172 1.00 92.12 221 ALA A C 1
ATOM 1818 O O . ALA A 1 221 ? -6.145 9.173 -20.276 1.00 92.12 221 ALA A O 1
ATOM 1819 N N . GLU A 1 222 ? -4.926 8.272 -21.940 1.00 93.62 222 GLU A N 1
ATOM 1820 C CA . GLU A 1 222 ? -5.449 6.911 -21.790 1.00 93.62 222 GLU A CA 1
ATOM 1821 C C . GLU A 1 222 ? -4.985 6.281 -20.478 1.00 93.62 222 GLU A C 1
ATOM 1823 O O . GLU A 1 222 ? -5.775 5.639 -19.790 1.00 93.62 222 GLU A O 1
ATOM 1828 N N . PHE A 1 223 ? -3.729 6.514 -20.092 1.00 93.06 223 PHE A N 1
ATOM 1829 C CA . PHE A 1 223 ? -3.179 6.067 -18.818 1.00 93.06 223 PHE A CA 1
ATOM 1830 C C . PHE A 1 223 ? -3.963 6.651 -17.638 1.00 93.06 223 PHE A C 1
ATOM 1832 O O . PHE A 1 223 ? -4.401 5.911 -16.761 1.00 93.06 223 PHE A O 1
ATOM 1839 N N . ASN A 1 224 ? -4.224 7.959 -17.638 1.00 92.56 224 ASN A N 1
ATOM 1840 C CA . ASN A 1 224 ? -4.988 8.607 -16.572 1.00 92.56 224 ASN A CA 1
ATOM 1841 C C . ASN A 1 224 ? -6.427 8.083 -16.477 1.00 92.56 224 ASN A C 1
ATOM 1843 O O . ASN A 1 224 ? -6.954 7.909 -15.374 1.00 92.56 224 ASN A O 1
ATOM 1847 N N . MET A 1 225 ? -7.058 7.800 -17.620 1.00 94.12 225 MET A N 1
ATOM 1848 C CA . MET A 1 225 ? -8.380 7.174 -17.656 1.00 94.12 225 MET A CA 1
ATOM 1849 C C . MET A 1 225 ? -8.332 5.746 -17.099 1.00 94.12 225 MET A C 1
ATOM 1851 O O . MET A 1 225 ? -9.121 5.415 -16.216 1.00 94.12 225 MET 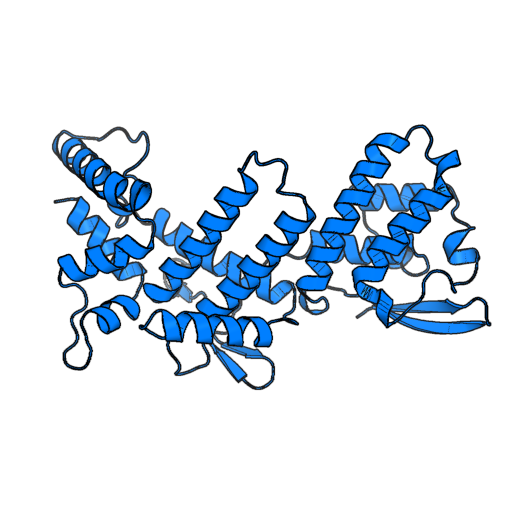A O 1
ATOM 1855 N N . PHE A 1 226 ? -7.349 4.949 -17.526 1.00 94.12 226 PHE A N 1
ATOM 1856 C CA . PHE A 1 226 ? -7.118 3.593 -17.033 1.00 94.12 226 PHE A CA 1
ATOM 1857 C C . PHE A 1 226 ? -6.922 3.566 -15.512 1.00 94.12 226 PHE A C 1
ATOM 1859 O O . PHE A 1 226 ? -7.597 2.809 -14.821 1.00 94.12 226 PHE A O 1
ATOM 1866 N N . ILE A 1 227 ? -6.064 4.431 -14.963 1.00 93.62 227 ILE A N 1
ATOM 1867 C CA . ILE A 1 227 ? -5.839 4.514 -13.513 1.00 93.62 227 ILE A CA 1
ATOM 1868 C C . ILE A 1 227 ? -7.115 4.932 -12.780 1.00 93.62 227 ILE A C 1
ATOM 1870 O O . ILE A 1 227 ? -7.427 4.392 -11.723 1.00 93.62 227 ILE A O 1
ATOM 1874 N N . ARG A 1 228 ? -7.898 5.872 -13.317 1.00 93.62 228 ARG A N 1
ATOM 1875 C CA . ARG A 1 228 ? -9.176 6.253 -12.701 1.00 93.62 228 ARG A CA 1
ATOM 1876 C C . ARG A 1 228 ? -10.143 5.070 -12.616 1.00 93.62 228 ARG A C 1
ATOM 1878 O O . ARG A 1 228 ? -10.752 4.885 -11.568 1.00 93.62 228 ARG A O 1
ATOM 1885 N N . GLU A 1 229 ? -10.266 4.287 -13.681 1.00 94.50 229 GLU A N 1
ATOM 1886 C CA . GLU A 1 229 ? -11.126 3.098 -13.712 1.00 94.50 229 GLU A CA 1
ATOM 1887 C C . GLU A 1 229 ? -10.631 2.005 -12.756 1.00 94.50 229 GLU A C 1
ATOM 1889 O O . GLU A 1 229 ? -11.426 1.435 -12.009 1.00 94.50 229 GLU A O 1
ATOM 1894 N N . GLN A 1 230 ? -9.320 1.747 -12.727 1.00 93.00 230 GLN A N 1
ATOM 1895 C CA . GLN A 1 230 ? -8.727 0.736 -11.848 1.00 93.00 230 GLN A CA 1
ATOM 1896 C C . GLN A 1 230 ? -8.851 1.098 -10.366 1.00 93.00 230 GLN A C 1
ATOM 1898 O O . GLN A 1 230 ? -9.158 0.232 -9.552 1.00 93.00 230 GLN A O 1
ATOM 1903 N N . ARG A 1 231 ? -8.708 2.377 -10.000 1.00 94.31 231 ARG A N 1
ATOM 1904 C CA . ARG A 1 231 ? -8.893 2.812 -8.607 1.00 94.31 231 ARG A CA 1
ATOM 1905 C C . ARG A 1 231 ? -10.310 2.558 -8.101 1.00 94.31 231 ARG A C 1
ATOM 1907 O O . ARG A 1 231 ? -10.463 2.113 -6.973 1.00 94.31 231 ARG A O 1
ATOM 1914 N N . VAL A 1 232 ? -11.327 2.793 -8.935 1.00 95.00 232 VAL A N 1
ATOM 1915 C CA . VAL A 1 232 ? -12.722 2.447 -8.598 1.00 95.00 232 VAL A CA 1
ATOM 1916 C C . VAL A 1 232 ? -12.880 0.932 -8.492 1.00 95.00 232 VAL A C 1
ATOM 1918 O O . VAL A 1 232 ? -13.547 0.426 -7.599 1.00 95.00 232 VAL A O 1
ATOM 1921 N N . PHE A 1 233 ? -12.233 0.177 -9.379 1.00 94.88 233 PHE A N 1
ATOM 1922 C CA . PHE A 1 233 ? -12.293 -1.279 -9.337 1.00 94.88 233 PHE A CA 1
ATOM 1923 C C . PHE A 1 233 ? -11.716 -1.861 -8.033 1.00 94.88 233 PHE A C 1
ATOM 1925 O O . PHE A 1 233 ? -12.309 -2.801 -7.499 1.00 94.88 233 PHE A O 1
ATOM 1932 N N . PHE A 1 234 ? -10.628 -1.282 -7.512 1.00 95.62 234 PHE A N 1
ATOM 1933 C CA . PHE A 1 234 ? -9.936 -1.678 -6.277 1.00 95.62 234 PHE A CA 1
ATOM 1934 C C . PHE A 1 234 ? -10.406 -0.951 -4.999 1.00 95.62 234 PHE A C 1
ATOM 1936 O O . PHE A 1 234 ? -9.771 -1.099 -3.962 1.00 95.62 234 PHE A O 1
ATOM 1943 N N . GLU A 1 235 ? -11.500 -0.185 -5.028 1.00 94.81 235 GLU A N 1
ATOM 1944 C CA . GLU A 1 235 ? -11.945 0.638 -3.881 1.00 94.81 235 GLU A CA 1
ATOM 1945 C C . GLU A 1 235 ? -12.265 -0.152 -2.593 1.00 94.81 235 GLU A C 1
ATOM 1947 O O . GLU A 1 235 ? -12.260 0.381 -1.489 1.00 94.81 235 GLU 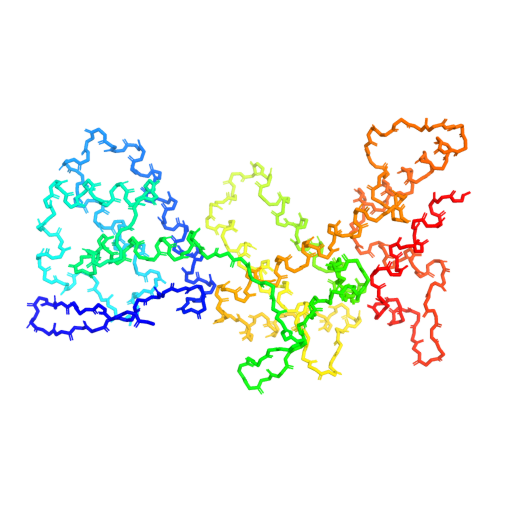A O 1
ATOM 1952 N N . ASP A 1 236 ? -12.576 -1.433 -2.730 1.00 94.69 236 ASP A N 1
ATOM 1953 C CA . ASP A 1 236 ? -12.945 -2.363 -1.664 1.00 94.69 236 ASP A CA 1
ATOM 1954 C C . ASP A 1 236 ? -11.891 -3.459 -1.452 1.00 94.69 236 ASP A C 1
ATOM 1956 O O . ASP A 1 236 ? -12.195 -4.480 -0.836 1.00 94.69 236 ASP A O 1
ATOM 1960 N N . ILE A 1 237 ? -10.672 -3.250 -1.963 1.00 95.75 237 ILE A N 1
ATOM 1961 C CA . ILE A 1 237 ? -9.552 -4.176 -1.785 1.00 95.75 237 ILE A CA 1
ATOM 1962 C C . ILE A 1 237 ? -9.253 -4.376 -0.297 1.00 95.75 237 ILE A C 1
ATOM 1964 O O . ILE A 1 237 ? -9.383 -3.454 0.517 1.00 95.75 237 ILE A O 1
ATOM 1968 N N . ASP A 1 238 ? -8.842 -5.587 0.062 1.00 95.19 238 ASP A N 1
ATOM 1969 C CA . ASP A 1 238 ? -8.461 -5.905 1.430 1.00 95.19 238 ASP A CA 1
ATOM 1970 C C . ASP A 1 238 ? -7.116 -5.264 1.815 1.00 95.19 238 ASP A C 1
ATOM 1972 O O . ASP A 1 238 ? -6.244 -5.007 0.976 1.00 95.19 238 ASP A O 1
ATOM 1976 N N . PHE A 1 239 ? -6.959 -4.999 3.110 1.00 95.56 239 PHE A N 1
ATOM 1977 C CA . PHE A 1 239 ? -5.792 -4.331 3.676 1.00 95.56 239 PHE A CA 1
ATOM 1978 C C . PHE A 1 239 ? -4.506 -5.145 3.473 1.00 95.56 239 PHE A C 1
ATOM 1980 O O . PHE A 1 239 ? -3.474 -4.576 3.116 1.00 95.56 239 PHE A O 1
ATOM 1987 N N . GLN A 1 240 ? -4.570 -6.474 3.618 1.00 93.62 240 GLN A N 1
ATOM 1988 C CA . GLN A 1 240 ? -3.417 -7.357 3.412 1.00 93.62 240 GLN A CA 1
ATOM 1989 C C . GLN A 1 240 ? -2.876 -7.248 1.981 1.00 93.62 240 GLN A C 1
ATOM 1991 O O . GLN A 1 240 ? -1.677 -7.051 1.794 1.00 93.62 240 GLN A O 1
ATOM 1996 N N . THR A 1 241 ? -3.743 -7.318 0.966 1.00 92.12 241 THR A N 1
ATOM 1997 C CA . THR A 1 241 ? -3.320 -7.208 -0.436 1.00 92.12 241 THR A CA 1
ATOM 1998 C C . THR A 1 241 ? -2.620 -5.883 -0.723 1.00 92.12 241 THR A C 1
ATOM 2000 O O . THR A 1 241 ? -1.605 -5.880 -1.419 1.00 92.12 241 THR A O 1
ATOM 2003 N N . ALA A 1 242 ? -3.108 -4.767 -0.179 1.00 93.50 242 ALA A N 1
ATOM 2004 C CA . ALA A 1 242 ? -2.458 -3.470 -0.355 1.00 93.50 242 ALA A CA 1
ATOM 2005 C C . ALA A 1 242 ? -1.033 -3.445 0.232 1.00 93.50 242 ALA A C 1
ATOM 2007 O O . ALA A 1 242 ? -0.104 -2.988 -0.440 1.00 93.50 242 ALA A O 1
ATOM 2008 N N . LEU A 1 243 ? -0.851 -3.996 1.437 1.00 93.38 243 LEU A N 1
ATOM 2009 C CA . LEU A 1 243 ? 0.457 -4.094 2.092 1.00 93.38 243 LEU A CA 1
ATOM 2010 C C . LEU A 1 243 ? 1.421 -5.016 1.339 1.00 93.38 243 LEU A C 1
ATOM 2012 O O . LEU A 1 243 ? 2.587 -4.668 1.162 1.00 93.38 243 LEU A O 1
ATOM 2016 N N . ASP A 1 244 ? 0.950 -6.174 0.869 1.00 90.81 244 ASP A N 1
ATOM 2017 C CA . ASP A 1 244 ? 1.776 -7.132 0.124 1.00 90.81 244 ASP A CA 1
ATOM 2018 C C . ASP A 1 244 ? 2.361 -6.502 -1.150 1.00 90.81 244 ASP A C 1
ATOM 2020 O O . ASP A 1 244 ? 3.517 -6.747 -1.502 1.00 90.81 244 ASP A O 1
ATOM 2024 N N . VAL A 1 245 ? 1.557 -5.695 -1.852 1.00 90.88 245 VAL A N 1
ATOM 2025 C CA . VAL A 1 245 ? 1.924 -5.051 -3.124 1.00 90.88 245 VAL A CA 1
ATOM 2026 C C . VAL A 1 245 ? 2.973 -3.966 -2.913 1.00 90.88 245 VAL A C 1
ATOM 2028 O O . VAL A 1 245 ? 3.991 -3.959 -3.609 1.00 90.88 245 VAL A O 1
ATOM 2031 N N . GLU A 1 246 ? 2.741 -3.075 -1.947 1.00 91.94 246 GLU A N 1
ATOM 2032 C CA . GLU A 1 246 ? 3.705 -2.040 -1.558 1.00 91.94 246 GLU A CA 1
ATOM 2033 C C . GLU A 1 246 ? 5.027 -2.688 -1.143 1.00 91.94 246 GLU A C 1
ATOM 2035 O O . GLU A 1 246 ? 6.082 -2.389 -1.709 1.00 91.94 246 GLU A O 1
ATOM 2040 N N . PHE A 1 247 ? 4.959 -3.644 -0.214 1.00 91.25 247 PHE A N 1
ATOM 2041 C CA . PHE A 1 247 ? 6.135 -4.321 0.311 1.00 91.25 247 PHE A CA 1
ATOM 2042 C C . PHE A 1 247 ? 6.914 -5.042 -0.788 1.00 91.25 247 PHE A C 1
ATOM 2044 O O . PHE A 1 247 ? 8.145 -4.992 -0.812 1.00 91.25 247 PHE A O 1
ATOM 2051 N N . TRP A 1 248 ? 6.227 -5.692 -1.729 1.00 90.56 248 TRP A N 1
ATOM 2052 C CA . TRP A 1 248 ? 6.883 -6.318 -2.870 1.00 90.56 248 TRP A CA 1
ATOM 2053 C C . TRP A 1 248 ? 7.690 -5.304 -3.690 1.00 90.56 248 TRP A C 1
ATOM 2055 O O . TRP A 1 248 ? 8.859 -5.559 -3.994 1.00 90.56 248 TRP A O 1
ATOM 2065 N N . PHE A 1 249 ? 7.098 -4.152 -4.022 1.00 91.81 249 PHE A N 1
ATOM 2066 C CA . PHE A 1 249 ? 7.769 -3.138 -4.834 1.00 91.81 249 PHE A CA 1
ATOM 2067 C C . PHE A 1 249 ? 8.956 -2.510 -4.102 1.00 91.81 249 PHE A C 1
ATOM 2069 O O . PHE A 1 249 ? 10.022 -2.336 -4.695 1.00 91.81 249 PHE A O 1
ATOM 2076 N N . GLU A 1 250 ? 8.806 -2.219 -2.809 1.00 91.31 250 GLU A N 1
ATOM 2077 C CA . GLU A 1 250 ? 9.893 -1.691 -1.984 1.00 91.31 250 GLU A CA 1
ATOM 2078 C C . GLU A 1 250 ? 11.079 -2.654 -1.929 1.00 91.31 250 GLU A C 1
ATOM 2080 O O . GLU A 1 250 ? 12.221 -2.243 -2.139 1.00 91.31 250 GLU A O 1
ATOM 2085 N N . ASN A 1 251 ? 10.822 -3.949 -1.722 1.00 89.56 251 ASN A N 1
ATOM 2086 C CA . ASN A 1 251 ? 11.880 -4.956 -1.712 1.00 89.56 251 ASN A CA 1
ATOM 2087 C C . ASN A 1 251 ? 12.512 -5.143 -3.096 1.00 89.56 251 ASN A C 1
ATOM 2089 O O . ASN A 1 251 ? 13.732 -5.292 -3.189 1.00 89.56 251 ASN A O 1
ATOM 2093 N N . TYR A 1 252 ? 11.720 -5.091 -4.173 1.00 91.38 252 TYR A N 1
ATOM 2094 C CA . TYR A 1 252 ? 12.249 -5.073 -5.537 1.00 91.38 252 TYR A CA 1
ATOM 2095 C C . TYR A 1 252 ? 13.208 -3.893 -5.732 1.00 91.38 252 TYR A C 1
ATOM 2097 O O . TYR A 1 252 ? 14.357 -4.086 -6.134 1.00 91.38 252 TYR A O 1
ATOM 2105 N N . TYR A 1 253 ? 12.775 -2.675 -5.412 1.00 91.88 253 TYR A N 1
ATOM 2106 C CA . TYR A 1 253 ? 13.576 -1.477 -5.640 1.00 91.88 253 TYR A CA 1
ATOM 2107 C C . TYR A 1 253 ? 14.814 -1.418 -4.731 1.00 91.88 253 TYR A C 1
ATOM 2109 O O . TYR A 1 253 ? 15.897 -1.027 -5.170 1.00 91.88 253 TYR A O 1
ATOM 2117 N N . ASP A 1 254 ? 14.700 -1.878 -3.484 1.00 89.94 254 ASP A N 1
ATOM 2118 C CA . ASP A 1 254 ? 15.836 -2.011 -2.571 1.00 89.94 254 ASP A CA 1
ATOM 2119 C C . ASP A 1 254 ? 16.834 -3.085 -3.040 1.00 89.94 254 ASP A C 1
ATOM 2121 O O . ASP A 1 254 ? 18.048 -2.899 -2.920 1.00 89.94 254 ASP A O 1
ATOM 2125 N N . SER A 1 255 ? 16.358 -4.170 -3.665 1.00 89.06 255 SER A N 1
ATOM 2126 C CA . SER A 1 255 ? 17.239 -5.166 -4.289 1.00 89.06 255 SER A CA 1
ATOM 2127 C C . SER A 1 255 ? 18.069 -4.559 -5.425 1.00 89.06 255 SER A C 1
ATOM 2129 O O . SER A 1 255 ? 19.275 -4.801 -5.495 1.00 89.06 255 SER A O 1
ATOM 2131 N N . LEU A 1 256 ? 17.471 -3.681 -6.244 1.00 90.94 256 LEU A N 1
ATOM 2132 C CA . LEU A 1 256 ? 18.210 -2.936 -7.264 1.00 90.94 256 LEU A CA 1
ATOM 2133 C C . LEU A 1 256 ? 19.265 -2.027 -6.635 1.00 90.94 256 LEU A C 1
ATOM 2135 O O . LEU A 1 256 ? 20.375 -1.946 -7.154 1.00 90.94 256 LEU A O 1
ATOM 2139 N N . ARG A 1 257 ? 18.940 -1.361 -5.522 1.00 88.25 257 ARG A N 1
ATOM 2140 C CA . ARG A 1 257 ? 19.866 -0.469 -4.809 1.00 88.25 257 ARG A CA 1
ATOM 2141 C C . ARG A 1 257 ? 21.070 -1.210 -4.228 1.00 88.25 257 ARG A C 1
ATOM 2143 O O . ARG A 1 257 ? 22.171 -0.663 -4.199 1.00 88.25 257 ARG A O 1
ATOM 2150 N N . LYS A 1 258 ? 20.861 -2.438 -3.750 1.00 87.94 258 LYS A N 1
ATOM 2151 C CA . LYS A 1 258 ? 21.910 -3.298 -3.178 1.00 87.94 258 LYS A CA 1
ATOM 2152 C C . LYS A 1 258 ? 22.800 -3.951 -4.239 1.00 87.94 258 LYS A C 1
ATOM 2154 O O . LYS A 1 258 ? 23.926 -4.336 -3.916 1.00 87.94 258 LYS A O 1
ATOM 2159 N N . ASP A 1 259 ? 22.326 -4.070 -5.478 1.00 87.38 259 ASP A N 1
ATOM 2160 C CA . ASP A 1 259 ? 23.113 -4.594 -6.593 1.00 87.38 259 ASP A CA 1
ATOM 2161 C C . ASP A 1 259 ? 24.248 -3.623 -6.964 1.00 87.38 259 ASP A C 1
ATOM 2163 O O . ASP A 1 259 ? 24.044 -2.445 -7.268 1.00 87.38 259 ASP A O 1
ATOM 2167 N N . ARG A 1 260 ? 25.480 -4.141 -6.955 1.00 85.44 260 ARG A N 1
ATOM 2168 C CA . ARG A 1 260 ? 26.689 -3.367 -7.259 1.00 85.44 260 ARG A CA 1
ATOM 2169 C C . ARG A 1 260 ? 26.728 -2.891 -8.707 1.00 85.44 260 ARG A C 1
ATOM 2171 O O . ARG A 1 260 ? 27.348 -1.863 -8.967 1.00 85.44 260 ARG A O 1
ATOM 2178 N N . GLU A 1 261 ? 26.075 -3.593 -9.631 1.00 86.69 261 GLU A N 1
ATOM 2179 C CA . GLU A 1 261 ? 25.989 -3.170 -11.034 1.00 86.69 261 GLU A CA 1
ATOM 2180 C C . GLU A 1 261 ? 25.210 -1.855 -11.187 1.00 86.69 261 GLU A C 1
ATOM 2182 O O . GLU A 1 261 ? 25.453 -1.086 -12.117 1.00 86.69 261 GLU A O 1
ATOM 2187 N N . ASN A 1 262 ? 24.347 -1.530 -10.221 1.00 88.19 262 ASN A N 1
ATOM 2188 C CA . ASN A 1 262 ? 23.498 -0.340 -10.239 1.00 88.19 262 ASN A CA 1
ATOM 2189 C C . ASN A 1 262 ? 24.111 0.849 -9.477 1.00 88.19 262 ASN A C 1
ATOM 2191 O O . ASN A 1 262 ? 23.436 1.850 -9.221 1.00 88.19 262 ASN A O 1
ATOM 2195 N N . TYR A 1 263 ? 25.391 0.758 -9.101 1.00 83.12 263 TYR A N 1
ATOM 2196 C CA . TYR A 1 263 ? 26.052 1.743 -8.245 1.00 83.12 263 TYR A CA 1
ATOM 2197 C C . TYR A 1 263 ? 25.940 3.182 -8.772 1.00 83.12 263 TYR A C 1
ATOM 2199 O O . TYR A 1 263 ? 25.593 4.081 -8.006 1.00 83.12 263 TYR A O 1
ATOM 2207 N N . TYR A 1 264 ? 26.191 3.409 -10.065 1.00 81.25 264 TYR A N 1
ATOM 2208 C CA . TYR A 1 264 ? 26.184 4.750 -10.667 1.00 81.25 264 TYR A CA 1
ATOM 2209 C C . TYR A 1 264 ? 24.775 5.277 -10.978 1.00 81.25 264 TYR A C 1
ATOM 2211 O O . TYR A 1 264 ? 24.615 6.458 -11.291 1.00 81.25 264 TYR A O 1
ATOM 2219 N N . TYR A 1 265 ? 23.748 4.433 -10.851 1.00 84.25 265 TYR A N 1
ATOM 2220 C CA . TYR A 1 265 ? 22.356 4.875 -10.835 1.00 84.25 265 TYR A CA 1
ATOM 2221 C C . TYR A 1 265 ? 21.956 5.396 -9.442 1.00 84.25 265 TYR A C 1
ATOM 2223 O O . TYR A 1 265 ? 21.436 6.501 -9.335 1.00 84.25 265 TYR A O 1
ATOM 2231 N N . PHE A 1 266 ? 22.241 4.648 -8.365 1.00 78.81 266 PHE A N 1
ATOM 2232 C CA . PHE A 1 266 ? 21.759 4.983 -7.011 1.00 78.81 266 PHE A CA 1
ATOM 2233 C C . PHE A 1 266 ? 22.675 5.904 -6.189 1.00 78.81 266 PHE A C 1
ATOM 2235 O O . PHE A 1 266 ? 22.182 6.686 -5.380 1.00 78.81 266 PHE A O 1
ATOM 2242 N N . ASN A 1 267 ? 23.999 5.828 -6.352 1.00 67.94 267 ASN A N 1
ATOM 2243 C CA . ASN A 1 267 ? 24.964 6.524 -5.483 1.00 67.94 267 ASN A CA 1
ATOM 2244 C C . ASN A 1 267 ? 25.513 7.823 -6.080 1.00 67.94 267 ASN A C 1
ATOM 2246 O O . ASN A 1 267 ? 26.601 8.278 -5.725 1.00 67.94 267 ASN A O 1
ATOM 2250 N N . SER A 1 268 ? 24.748 8.470 -6.952 1.00 56.53 268 SER A N 1
ATOM 2251 C CA . SER A 1 268 ? 25.110 9.787 -7.467 1.00 56.53 268 SER A CA 1
ATOM 2252 C C . SER A 1 268 ? 24.999 10.900 -6.421 1.00 56.53 268 SER A C 1
ATOM 2254 O O . SER A 1 268 ? 25.568 11.964 -6.634 1.00 56.53 268 SER A O 1
ATOM 2256 N N . ASN A 1 269 ? 24.329 10.687 -5.279 1.00 49.16 269 ASN A N 1
ATOM 2257 C CA . ASN A 1 269 ? 23.959 11.799 -4.393 1.00 49.16 269 ASN A CA 1
ATOM 2258 C C . ASN A 1 269 ? 24.637 11.859 -3.009 1.00 49.16 269 ASN A C 1
ATOM 2260 O O . ASN A 1 269 ? 24.588 12.931 -2.417 1.00 49.16 269 ASN A O 1
ATOM 2264 N N . GLU A 1 270 ? 25.369 10.850 -2.503 1.00 44.69 270 GLU A N 1
ATOM 2265 C CA . GLU A 1 270 ? 26.018 10.957 -1.171 1.00 44.69 270 GLU A CA 1
ATOM 2266 C C . GLU A 1 270 ? 27.409 10.293 -1.015 1.00 44.69 270 GLU A C 1
ATOM 2268 O O . GLU A 1 270 ? 27.964 9.695 -1.933 1.00 44.69 270 GLU A O 1
ATOM 2273 N N . LYS A 1 271 ? 28.027 10.565 0.146 1.00 44.53 271 LYS A N 1
ATOM 2274 C CA . LYS A 1 271 ? 29.452 10.544 0.542 1.00 44.53 271 LYS A CA 1
ATOM 2275 C C . LYS A 1 271 ? 30.170 9.182 0.464 1.00 44.53 271 LYS A C 1
ATOM 2277 O O . LYS A 1 271 ? 30.666 8.693 1.476 1.00 44.53 271 LYS A O 1
ATOM 2282 N N . ASN A 1 272 ? 30.321 8.603 -0.718 1.00 50.53 272 ASN A N 1
ATOM 2283 C CA . ASN A 1 272 ? 31.261 7.494 -0.899 1.00 50.53 272 ASN A CA 1
ATOM 2284 C C . ASN A 1 272 ? 32.647 8.008 -1.295 1.00 50.53 272 ASN A C 1
ATOM 2286 O O . ASN A 1 272 ? 32.778 8.828 -2.203 1.00 50.53 272 ASN A O 1
ATOM 2290 N N . THR A 1 273 ? 33.677 7.533 -0.591 1.00 50.69 273 THR A N 1
ATOM 2291 C CA . THR A 1 273 ? 35.082 7.845 -0.871 1.00 50.69 273 THR A CA 1
ATOM 2292 C C . THR A 1 273 ? 35.524 7.034 -2.096 1.00 50.69 273 THR A C 1
ATOM 2294 O O . THR A 1 273 ? 35.597 5.807 -1.997 1.00 50.69 273 THR A O 1
ATOM 2297 N N . PRO A 1 274 ? 35.801 7.668 -3.249 1.00 60.16 274 PRO A N 1
ATOM 2298 C CA . PRO A 1 274 ? 36.283 6.953 -4.425 1.00 60.16 274 PRO A CA 1
ATOM 2299 C C . PRO A 1 274 ? 37.641 6.316 -4.127 1.00 60.16 274 PRO A C 1
ATOM 2301 O O . PRO A 1 274 ? 38.477 6.912 -3.443 1.00 60.16 274 PRO A O 1
ATOM 2304 N N . LYS A 1 275 ? 37.872 5.100 -4.626 1.00 59.34 275 LYS A N 1
ATOM 2305 C CA . LYS A 1 275 ? 39.113 4.350 -4.393 1.00 59.34 275 LYS A CA 1
ATOM 2306 C C . LYS A 1 275 ? 40.242 4.812 -5.311 1.00 59.34 275 LYS A C 1
ATOM 2308 O O . LYS A 1 275 ? 41.407 4.596 -4.982 1.00 59.34 275 LYS A O 1
ATOM 2313 N N . ASN A 1 276 ? 39.923 5.438 -6.446 1.00 72.12 276 ASN A N 1
ATOM 2314 C CA . ASN A 1 276 ? 40.895 5.987 -7.393 1.00 72.12 276 ASN A CA 1
ATOM 2315 C C . ASN A 1 276 ? 40.351 7.213 -8.168 1.00 72.12 276 ASN A C 1
ATOM 2317 O O . ASN A 1 276 ? 39.191 7.603 -8.023 1.00 72.12 276 ASN A O 1
ATOM 2321 N N . GLY A 1 277 ? 41.217 7.856 -8.963 1.00 66.69 277 GLY A N 1
ATOM 2322 C CA . GLY A 1 277 ? 40.896 9.089 -9.699 1.00 66.69 277 GLY A CA 1
ATOM 2323 C C . GLY A 1 277 ? 39.879 8.915 -10.835 1.00 66.69 277 GLY A C 1
ATOM 2324 O O . GLY A 1 277 ? 39.088 9.826 -11.091 1.00 66.69 277 GLY A O 1
ATOM 2325 N N . ASP A 1 278 ? 39.845 7.742 -11.464 1.00 69.50 278 ASP A N 1
ATOM 2326 C CA . ASP A 1 278 ? 38.880 7.422 -12.521 1.00 69.50 278 ASP A CA 1
ATOM 2327 C C . ASP A 1 278 ? 37.475 7.225 -11.932 1.00 69.50 278 ASP A C 1
ATOM 2329 O O . ASP A 1 278 ? 36.504 7.794 -12.428 1.00 69.50 278 ASP A O 1
ATOM 2333 N N . GLU A 1 279 ? 37.373 6.533 -10.793 1.00 67.81 279 GLU A N 1
ATOM 2334 C CA . GLU A 1 279 ? 36.127 6.347 -10.043 1.00 67.81 279 GLU A CA 1
ATOM 2335 C C . GLU A 1 279 ? 35.583 7.678 -9.509 1.00 67.81 279 GLU A C 1
ATOM 2337 O O . GLU A 1 279 ? 34.375 7.897 -9.538 1.00 67.81 279 GLU A O 1
ATOM 2342 N N . LEU A 1 280 ? 36.454 8.605 -9.086 1.00 71.38 280 LEU A N 1
ATOM 2343 C CA . LEU A 1 280 ? 36.045 9.961 -8.701 1.00 71.38 280 LEU A CA 1
ATOM 2344 C C . LEU A 1 280 ? 35.472 10.741 -9.894 1.00 71.38 280 LEU A C 1
ATOM 2346 O O . LEU A 1 280 ? 34.498 11.478 -9.739 1.00 71.38 280 LEU A O 1
ATOM 2350 N N . THR A 1 281 ? 36.062 10.584 -11.080 1.00 72.75 281 THR A N 1
ATOM 2351 C CA . THR A 1 281 ? 35.619 11.271 -12.301 1.00 72.75 281 THR A CA 1
ATOM 2352 C C . THR A 1 281 ? 34.273 10.730 -12.779 1.00 72.75 281 THR A C 1
ATOM 2354 O O . THR A 1 281 ? 33.360 11.521 -13.023 1.00 72.75 281 THR A O 1
ATOM 2357 N N . ALA A 1 282 ? 34.121 9.404 -12.828 1.00 71.69 282 ALA A N 1
ATOM 2358 C CA . ALA A 1 282 ? 32.856 8.737 -13.136 1.00 71.69 282 ALA A CA 1
ATOM 2359 C C . ALA A 1 282 ? 31.768 9.097 -12.113 1.00 71.69 282 ALA A C 1
ATOM 2361 O O . ALA A 1 282 ? 30.661 9.474 -12.487 1.00 71.69 282 ALA A O 1
ATOM 2362 N N . LEU A 1 283 ? 32.099 9.099 -10.816 1.00 73.25 283 LEU A N 1
ATOM 2363 C CA . LEU A 1 283 ? 31.167 9.502 -9.764 1.00 73.25 283 LEU A CA 1
ATOM 2364 C C . LEU A 1 283 ? 30.704 10.950 -9.954 1.00 73.25 283 LEU A C 1
ATOM 2366 O O . LEU A 1 283 ? 29.507 11.201 -9.910 1.00 73.25 283 LEU A O 1
ATOM 2370 N N . ASN A 1 284 ? 31.619 11.895 -10.195 1.00 72.31 284 ASN A N 1
ATOM 2371 C CA . ASN A 1 284 ? 31.279 13.307 -10.403 1.00 72.31 284 ASN A CA 1
ATOM 2372 C C . ASN A 1 284 ? 30.414 13.536 -11.652 1.00 72.31 284 ASN A C 1
ATOM 2374 O O . ASN A 1 284 ? 29.521 14.384 -11.618 1.00 72.31 284 ASN A O 1
ATOM 2378 N N . ARG A 1 285 ? 30.635 12.776 -12.731 1.00 71.25 285 ARG A N 1
ATOM 2379 C CA . ARG A 1 285 ? 29.758 12.799 -13.912 1.00 71.25 285 ARG A CA 1
ATOM 2380 C C . ARG A 1 285 ? 28.380 12.237 -13.595 1.00 71.25 285 ARG A C 1
ATOM 2382 O O . ARG A 1 285 ? 27.393 12.910 -13.872 1.00 71.25 285 ARG A O 1
ATOM 2389 N N . ALA A 1 286 ? 28.314 11.077 -12.942 1.00 69.62 286 ALA A N 1
ATOM 2390 C CA . ALA A 1 286 ? 27.059 10.487 -12.494 1.00 69.62 286 ALA A CA 1
ATOM 2391 C C . ALA A 1 286 ? 26.277 11.454 -11.590 1.00 69.62 286 ALA A C 1
ATOM 2393 O O . ALA A 1 286 ? 25.071 11.591 -11.760 1.00 69.62 286 ALA A O 1
ATOM 2394 N N . LYS A 1 287 ? 26.954 12.196 -10.693 1.00 70.88 287 LYS A N 1
ATOM 2395 C CA . LYS A 1 287 ? 26.330 13.267 -9.890 1.00 70.88 287 LYS A CA 1
ATOM 2396 C C . LYS A 1 287 ? 25.716 14.344 -10.769 1.00 70.88 287 LYS A C 1
ATOM 2398 O O . LYS A 1 287 ? 24.553 14.671 -10.591 1.00 70.88 287 LYS A O 1
ATOM 2403 N N . ALA A 1 288 ? 26.485 14.886 -11.713 1.00 67.62 288 ALA A N 1
ATOM 2404 C CA . ALA A 1 288 ? 26.026 15.970 -12.576 1.00 67.62 288 ALA A CA 1
ATOM 2405 C C . ALA A 1 288 ? 24.824 15.559 -13.444 1.00 67.62 288 ALA A C 1
ATOM 2407 O O . ALA A 1 288 ? 23.889 16.341 -13.595 1.00 67.62 288 ALA A O 1
ATOM 2408 N N . VAL A 1 289 ? 24.836 14.333 -13.974 1.00 68.50 289 VAL A N 1
ATOM 2409 C CA . VAL A 1 289 ? 23.764 13.792 -14.821 1.00 68.50 289 VAL A CA 1
ATOM 2410 C C . VAL A 1 289 ? 22.523 13.454 -13.990 1.00 68.50 289 VAL A C 1
ATOM 2412 O O . VAL A 1 289 ? 21.424 13.8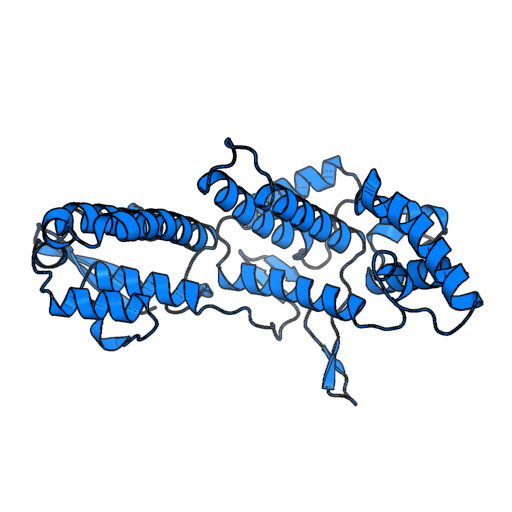87 -14.324 1.00 68.50 289 VAL A O 1
ATOM 2415 N N . ASN A 1 290 ? 22.679 12.751 -12.867 1.00 67.00 290 ASN A N 1
ATOM 2416 C CA . ASN A 1 290 ? 21.544 12.362 -12.031 1.00 67.00 290 ASN A CA 1
ATOM 2417 C C . ASN A 1 290 ? 20.933 13.548 -11.271 1.00 67.00 290 ASN A C 1
ATOM 2419 O O . ASN A 1 290 ? 19.717 13.582 -11.104 1.00 67.00 290 ASN A O 1
ATOM 2423 N N . ASP A 1 291 ? 21.717 14.541 -10.840 1.00 64.62 291 ASP A N 1
ATOM 2424 C CA . ASP A 1 291 ? 21.155 15.754 -10.234 1.00 64.62 291 ASP A CA 1
ATOM 2425 C C . ASP A 1 291 ? 20.255 16.510 -11.221 1.00 64.62 291 ASP A C 1
ATOM 2427 O O . ASP A 1 291 ? 19.232 17.055 -10.811 1.00 64.62 291 ASP A O 1
ATOM 2431 N N . ASP A 1 292 ? 20.580 16.513 -12.516 1.00 59.66 292 ASP A N 1
ATOM 2432 C CA . ASP A 1 292 ? 19.729 17.124 -13.543 1.00 59.66 292 ASP A CA 1
ATOM 2433 C C . ASP A 1 292 ? 18.429 16.324 -13.766 1.00 59.66 292 ASP A C 1
ATOM 2435 O O . ASP A 1 292 ? 17.346 16.904 -13.850 1.00 59.66 292 ASP A O 1
ATOM 2439 N N . ILE A 1 293 ? 18.521 14.990 -13.753 1.00 59.62 293 ILE A N 1
ATOM 2440 C CA . ILE A 1 293 ? 17.401 14.047 -13.924 1.00 59.62 293 ILE A CA 1
ATOM 2441 C C . ILE A 1 293 ? 16.429 14.104 -12.730 1.00 59.62 293 ILE A C 1
ATOM 2443 O O . ILE A 1 293 ? 15.225 14.318 -12.899 1.00 59.62 293 ILE A O 1
ATOM 2447 N N . PHE A 1 294 ? 16.941 13.952 -11.505 1.00 59.75 294 PHE A N 1
ATOM 2448 C CA . PHE A 1 294 ? 16.115 13.753 -10.312 1.00 59.75 294 PHE A CA 1
ATOM 2449 C C . PHE A 1 294 ? 15.687 15.059 -9.625 1.00 59.75 294 PHE A C 1
ATOM 2451 O O . PHE A 1 294 ? 14.585 15.096 -9.086 1.00 59.75 294 PHE A O 1
ATOM 2458 N N . LYS A 1 295 ? 16.484 16.145 -9.656 1.00 52.22 295 LYS A N 1
ATOM 2459 C CA . LYS A 1 295 ? 16.112 17.408 -8.972 1.00 52.22 295 LYS A CA 1
ATOM 2460 C C . LYS A 1 295 ? 15.255 18.360 -9.814 1.00 52.22 295 LYS A C 1
ATOM 2462 O O . LYS A 1 295 ? 14.662 19.266 -9.235 1.00 52.22 295 LYS A O 1
ATOM 2467 N N . LYS A 1 296 ? 15.195 18.214 -11.148 1.00 46.16 296 LYS A N 1
ATOM 2468 C CA . LYS A 1 296 ? 14.485 19.175 -12.025 1.00 46.16 296 LYS A CA 1
ATOM 2469 C C . LYS A 1 296 ? 13.250 18.628 -12.750 1.00 46.16 296 LYS A C 1
ATOM 2471 O O . LYS A 1 296 ? 12.393 19.433 -13.103 1.00 46.16 296 LYS A O 1
ATOM 2476 N N . ILE A 1 297 ? 13.160 17.317 -13.010 1.00 54.97 297 ILE A N 1
ATOM 2477 C CA . ILE A 1 297 ? 12.162 16.748 -13.948 1.00 54.97 297 ILE A CA 1
ATOM 2478 C C . ILE A 1 297 ? 11.379 15.551 -13.353 1.00 54.97 297 ILE A C 1
ATOM 2480 O O . ILE A 1 297 ? 10.277 15.251 -13.812 1.00 54.97 297 ILE A O 1
ATOM 2484 N N . GLY A 1 298 ? 11.886 14.900 -12.296 1.00 70.94 298 GLY A N 1
ATOM 2485 C CA . GLY A 1 298 ? 11.238 13.752 -11.636 1.00 70.94 298 GLY A CA 1
ATOM 2486 C C . GLY A 1 298 ? 11.464 12.420 -12.367 1.00 70.94 298 GLY A C 1
ATOM 2487 O O . GLY A 1 298 ? 12.134 12.382 -13.401 1.00 70.94 298 GLY A O 1
ATOM 2488 N N . TYR A 1 299 ? 10.908 11.307 -11.865 1.00 83.12 299 TYR A N 1
ATOM 2489 C CA . TYR A 1 299 ? 11.211 9.958 -12.386 1.00 83.12 299 TYR A CA 1
ATOM 2490 C C . TYR A 1 299 ? 10.804 9.746 -13.853 1.00 83.12 299 TYR A C 1
ATOM 2492 O O . TYR A 1 299 ? 11.388 8.901 -14.528 1.00 83.12 299 TYR A O 1
ATOM 2500 N N . LYS A 1 300 ? 9.862 10.533 -14.401 1.00 86.50 300 LYS A N 1
ATOM 2501 C CA . LYS A 1 300 ? 9.488 10.459 -15.830 1.00 86.50 300 LYS A CA 1
ATOM 2502 C C . LYS A 1 300 ? 10.648 10.785 -16.780 1.00 86.50 300 LYS A C 1
ATOM 2504 O O . LYS A 1 300 ? 10.650 10.313 -17.914 1.00 86.50 300 LYS A O 1
ATOM 2509 N N . SER A 1 301 ? 11.659 11.525 -16.322 1.00 84.50 301 SER A N 1
ATOM 2510 C CA . SER A 1 301 ? 12.870 11.814 -17.106 1.00 84.50 301 SER A CA 1
ATOM 2511 C C . SER A 1 301 ? 13.673 10.563 -17.481 1.00 84.50 301 SER A C 1
ATOM 2513 O O . SER A 1 301 ? 14.360 10.569 -18.502 1.00 84.50 301 SER A O 1
ATOM 2515 N N . ILE A 1 302 ? 13.525 9.465 -16.730 1.00 88.38 302 ILE A N 1
ATOM 2516 C CA . ILE A 1 302 ? 14.154 8.174 -17.036 1.00 88.38 302 ILE A CA 1
ATOM 2517 C C . ILE A 1 302 ? 13.714 7.671 -18.419 1.00 88.38 302 ILE A C 1
ATOM 2519 O O . ILE A 1 302 ? 14.547 7.179 -19.175 1.00 88.38 302 ILE A O 1
ATOM 2523 N N . ILE A 1 303 ? 12.442 7.853 -18.800 1.00 90.69 303 ILE A N 1
ATOM 2524 C CA . ILE A 1 303 ? 11.941 7.455 -20.130 1.00 90.69 303 ILE A CA 1
ATOM 2525 C C . ILE A 1 303 ? 12.681 8.227 -21.221 1.00 90.69 303 ILE A C 1
ATOM 2527 O O . ILE A 1 303 ? 13.194 7.622 -22.160 1.00 90.69 303 ILE A O 1
ATOM 2531 N N . ASN A 1 304 ? 12.786 9.550 -21.075 1.00 88.69 304 ASN A N 1
ATOM 2532 C CA . ASN A 1 304 ? 13.478 10.398 -22.046 1.00 88.69 304 ASN A CA 1
ATOM 2533 C C . ASN A 1 304 ? 14.948 9.996 -22.178 1.00 88.69 304 ASN A C 1
ATOM 2535 O O . ASN A 1 304 ? 15.444 9.857 -23.292 1.00 88.69 304 ASN A O 1
ATOM 2539 N N . ARG A 1 305 ? 15.619 9.714 -21.057 1.00 86.88 305 ARG A N 1
ATOM 2540 C CA . ARG A 1 305 ? 17.012 9.262 -21.069 1.00 86.88 305 ARG A CA 1
ATOM 2541 C C . ARG A 1 305 ? 17.179 7.946 -21.827 1.00 86.88 305 ARG A C 1
ATOM 2543 O O . ARG A 1 305 ? 18.090 7.813 -22.636 1.00 86.88 305 ARG A O 1
ATOM 2550 N N . LEU A 1 306 ? 16.297 6.976 -21.603 1.00 91.88 306 LEU A N 1
ATOM 2551 C CA . LEU A 1 306 ? 16.334 5.696 -22.317 1.00 91.88 306 LEU A CA 1
ATOM 2552 C C . LEU A 1 306 ? 16.073 5.867 -23.822 1.00 91.88 306 LEU A C 1
ATOM 2554 O O . LEU A 1 306 ? 16.704 5.184 -24.630 1.00 91.88 306 LEU A O 1
ATOM 2558 N N . LEU A 1 307 ? 15.196 6.800 -24.204 1.00 91.81 307 LEU A N 1
ATOM 2559 C CA . LEU A 1 307 ? 14.954 7.156 -25.604 1.00 91.81 307 LEU A CA 1
ATOM 2560 C C . LEU A 1 307 ? 16.185 7.802 -26.256 1.00 91.81 307 LEU A C 1
ATOM 2562 O O . LEU A 1 307 ? 16.548 7.424 -27.370 1.00 91.81 307 LEU A O 1
ATOM 2566 N N . GLU A 1 308 ? 16.861 8.721 -25.562 1.00 89.50 308 GLU A N 1
ATOM 2567 C CA . GLU A 1 308 ? 18.107 9.352 -26.026 1.00 89.50 308 GLU A CA 1
ATOM 2568 C C . GLU A 1 308 ? 19.227 8.332 -26.246 1.00 89.50 308 GLU A C 1
ATOM 2570 O O . GLU A 1 308 ? 19.958 8.417 -27.233 1.00 89.50 308 GLU A O 1
ATOM 2575 N N . LEU A 1 309 ? 19.325 7.331 -25.366 1.00 89.00 309 LEU A N 1
ATOM 2576 C CA . LEU A 1 309 ? 20.272 6.221 -25.498 1.00 89.00 309 LEU A CA 1
ATOM 2577 C C . LEU A 1 309 ? 19.911 5.253 -26.636 1.00 89.00 309 LEU A C 1
ATOM 2579 O O . LEU A 1 309 ? 20.697 4.364 -26.963 1.00 89.00 309 LEU A O 1
ATOM 2583 N N . GLY A 1 310 ? 18.727 5.389 -27.243 1.00 88.81 310 GLY A N 1
ATOM 2584 C CA . GLY A 1 310 ? 18.219 4.436 -28.227 1.00 88.81 310 GLY A CA 1
ATOM 2585 C C . GLY A 1 310 ? 18.015 3.037 -27.638 1.00 88.81 310 GLY A C 1
ATOM 2586 O O . GLY A 1 310 ? 18.175 2.040 -28.347 1.00 88.81 310 GLY A O 1
ATOM 2587 N N . ALA A 1 311 ? 17.700 2.959 -26.342 1.00 89.81 311 ALA A N 1
ATOM 2588 C CA . ALA A 1 311 ? 17.548 1.710 -25.615 1.00 89.81 311 ALA A CA 1
ATOM 2589 C C . ALA A 1 311 ? 16.305 0.926 -26.069 1.00 89.81 311 ALA A C 1
ATOM 2591 O O . ALA A 1 311 ? 15.290 1.496 -26.464 1.00 89.81 311 ALA A O 1
ATOM 2592 N N . PHE A 1 312 ? 16.376 -0.405 -25.973 1.00 91.94 312 PHE A N 1
ATOM 2593 C CA . PHE A 1 312 ? 15.244 -1.333 -26.128 1.00 91.94 312 PHE A CA 1
ATOM 2594 C C . PHE A 1 312 ? 14.493 -1.322 -27.474 1.00 91.94 312 PHE A C 1
ATOM 2596 O O . PHE A 1 312 ? 13.439 -1.945 -27.561 1.00 91.94 312 PHE A O 1
ATOM 2603 N N . ARG A 1 313 ? 15.018 -0.687 -28.533 1.00 86.88 313 ARG A N 1
ATOM 2604 C CA . ARG A 1 313 ? 14.348 -0.580 -29.847 1.00 86.88 313 ARG A CA 1
ATOM 2605 C C . ARG A 1 313 ? 13.832 -1.924 -30.379 1.00 86.88 313 ARG A C 1
ATOM 2607 O O . ARG A 1 313 ? 14.608 -2.831 -30.688 1.00 86.88 313 ARG A O 1
ATOM 2614 N N . GLY A 1 314 ? 12.511 -2.027 -30.522 1.00 77.31 314 GLY A N 1
ATOM 2615 C CA . GLY A 1 314 ? 11.829 -3.155 -31.153 1.00 77.31 314 GLY A CA 1
ATOM 2616 C C . GLY A 1 314 ? 11.569 -2.921 -32.644 1.00 77.31 314 GLY A C 1
ATOM 2617 O O . GLY A 1 314 ? 11.471 -1.787 -33.093 1.00 77.31 314 GLY A O 1
ATOM 2618 N N . ARG A 1 315 ? 11.425 -3.999 -33.429 1.00 73.56 315 ARG A N 1
ATOM 2619 C CA . ARG A 1 315 ? 11.062 -3.896 -34.860 1.00 73.56 315 ARG A CA 1
ATOM 2620 C C . ARG A 1 315 ? 9.584 -3.562 -35.093 1.00 73.56 315 ARG A C 1
ATOM 2622 O O . ARG A 1 315 ? 9.272 -2.908 -36.078 1.00 73.56 315 ARG A O 1
ATOM 2629 N N . ASP A 1 316 ? 8.712 -3.989 -34.179 1.00 83.44 316 ASP A N 1
ATOM 2630 C CA . ASP A 1 316 ? 7.248 -3.942 -34.339 1.00 83.44 316 ASP A CA 1
ATOM 2631 C C . ASP A 1 316 ? 6.559 -2.982 -33.350 1.00 83.44 316 ASP A C 1
ATOM 2633 O O . ASP A 1 316 ? 5.356 -3.080 -33.119 1.00 83.44 316 ASP A O 1
ATOM 2637 N N . LYS A 1 317 ? 7.321 -2.099 -32.696 1.00 85.50 317 LYS A N 1
ATOM 2638 C CA . LYS A 1 317 ? 6.830 -1.163 -31.674 1.00 85.50 317 LYS A CA 1
ATOM 2639 C C . LYS A 1 317 ? 7.480 0.196 -31.865 1.00 85.50 317 LYS A C 1
ATOM 2641 O O . LYS A 1 317 ? 8.601 0.276 -32.359 1.00 85.50 317 LYS A O 1
ATOM 2646 N N . THR A 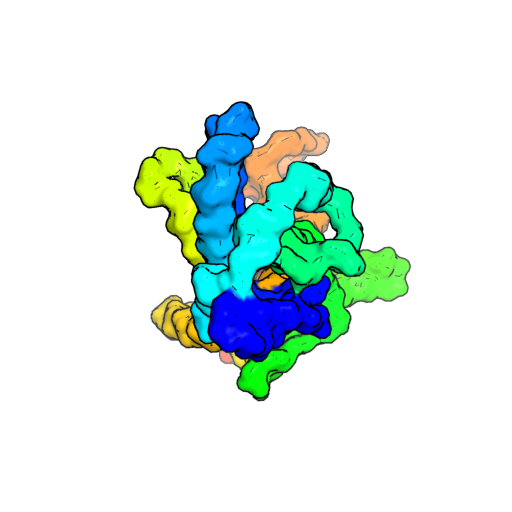1 318 ? 6.809 1.248 -31.416 1.00 90.38 318 THR A N 1
ATOM 2647 C CA . THR A 1 318 ? 7.446 2.564 -31.303 1.00 90.38 318 THR A CA 1
ATOM 2648 C C . THR A 1 318 ? 8.565 2.537 -30.253 1.00 90.38 318 THR A C 1
ATOM 2650 O O . THR A 1 318 ? 8.578 1.686 -29.354 1.00 90.38 318 THR A O 1
ATOM 2653 N N . ASP A 1 319 ? 9.512 3.473 -30.342 1.00 90.94 319 ASP A N 1
ATOM 2654 C CA . ASP A 1 319 ? 10.609 3.587 -29.369 1.00 90.94 319 ASP A CA 1
ATOM 2655 C C . ASP A 1 319 ? 10.060 3.786 -27.944 1.00 90.94 319 ASP A C 1
ATOM 2657 O O . ASP A 1 319 ? 10.520 3.142 -27.001 1.00 90.94 319 ASP A O 1
ATOM 2661 N N . ILE A 1 320 ? 9.001 4.589 -27.788 1.00 91.44 320 ILE A N 1
ATOM 2662 C CA . ILE A 1 320 ? 8.372 4.848 -26.488 1.00 91.44 320 ILE A CA 1
ATOM 2663 C C . ILE A 1 320 ? 7.635 3.632 -25.924 1.00 91.44 320 ILE A C 1
ATOM 2665 O O . ILE A 1 320 ? 7.790 3.319 -24.745 1.00 91.44 320 ILE A O 1
ATOM 2669 N N . GLU A 1 321 ? 6.900 2.881 -26.747 1.00 91.62 321 GLU A N 1
ATOM 2670 C CA . GLU A 1 321 ? 6.294 1.618 -26.311 1.00 91.62 321 GLU A CA 1
ATOM 2671 C C . GLU A 1 321 ? 7.360 0.590 -25.938 1.00 91.62 321 GLU A C 1
ATOM 2673 O O . GLU A 1 321 ? 7.153 -0.227 -25.039 1.00 91.62 321 GLU A O 1
ATOM 2678 N N . SER A 1 322 ? 8.493 0.597 -26.638 1.00 92.12 322 SER A N 1
ATOM 2679 C CA . SER A 1 322 ? 9.599 -0.310 -26.358 1.00 92.12 322 SER A CA 1
ATOM 2680 C C . SER A 1 322 ? 10.231 -0.002 -25.003 1.00 92.12 322 SER A C 1
ATOM 2682 O O . SER A 1 322 ? 10.367 -0.912 -24.188 1.00 92.12 322 SER A O 1
ATOM 2684 N N . VAL A 1 323 ? 10.516 1.275 -24.726 1.00 94.25 323 VAL A N 1
ATOM 2685 C CA . VAL A 1 323 ? 11.029 1.737 -23.428 1.00 94.25 323 VAL A CA 1
ATOM 2686 C C . VAL A 1 323 ? 10.027 1.469 -22.308 1.00 94.25 323 VAL A C 1
ATOM 2688 O O . VAL A 1 323 ? 10.386 0.842 -21.318 1.00 94.25 323 VAL A O 1
ATOM 2691 N N . ASN A 1 324 ? 8.761 1.865 -22.468 1.00 92.88 324 ASN A N 1
ATOM 2692 C CA . ASN A 1 324 ? 7.743 1.714 -21.423 1.00 92.88 324 ASN A CA 1
ATOM 2693 C C . ASN A 1 324 ? 7.533 0.261 -20.992 1.00 92.88 324 ASN A C 1
ATOM 2695 O O . ASN A 1 324 ? 7.277 0.013 -19.816 1.00 92.88 324 ASN A O 1
ATOM 2699 N N . ASN A 1 325 ? 7.637 -0.684 -21.932 1.00 91.31 325 ASN A N 1
ATOM 2700 C CA . ASN A 1 325 ? 7.445 -2.113 -21.682 1.00 91.31 325 ASN A CA 1
ATOM 2701 C C . ASN A 1 325 ? 8.741 -2.854 -21.312 1.00 91.31 325 ASN A C 1
ATOM 2703 O O . ASN A 1 325 ? 8.678 -4.054 -21.036 1.00 91.31 325 ASN A O 1
ATOM 2707 N N . ALA A 1 326 ? 9.901 -2.195 -21.357 1.00 92.94 326 ALA A N 1
ATOM 2708 C CA . ALA A 1 326 ? 11.170 -2.818 -21.005 1.00 92.94 326 ALA A CA 1
ATOM 2709 C C . ALA A 1 326 ? 11.232 -3.128 -19.497 1.00 92.94 326 ALA A C 1
ATOM 2711 O O . ALA A 1 326 ? 10.604 -2.417 -18.709 1.00 92.94 326 ALA A O 1
ATOM 2712 N N . PRO A 1 327 ? 11.987 -4.156 -19.071 1.00 93.62 327 PRO A N 1
ATOM 2713 C CA . PRO A 1 327 ? 12.252 -4.403 -17.657 1.00 93.62 327 PRO A CA 1
ATOM 2714 C C . PRO A 1 327 ? 12.976 -3.214 -17.010 1.00 93.62 327 PRO A C 1
ATOM 2716 O O . PRO A 1 327 ? 14.027 -2.785 -17.491 1.00 93.62 327 PRO A O 1
ATOM 2719 N N . MET A 1 328 ? 12.457 -2.701 -15.892 1.00 94.62 328 MET A N 1
ATOM 2720 C CA . MET A 1 328 ? 13.123 -1.639 -15.130 1.00 94.62 328 MET A CA 1
ATOM 2721 C C . MET A 1 328 ? 14.524 -2.050 -14.649 1.00 94.62 328 MET A C 1
ATOM 2723 O O . MET A 1 328 ? 15.432 -1.223 -14.648 1.00 94.62 328 MET A O 1
ATOM 2727 N N . THR A 1 329 ? 14.745 -3.324 -14.316 1.00 93.69 329 THR A N 1
ATOM 2728 C CA . THR A 1 329 ? 16.074 -3.832 -13.937 1.00 93.69 329 THR A CA 1
ATOM 2729 C C . THR A 1 329 ? 17.104 -3.587 -15.041 1.00 93.69 329 THR A C 1
ATOM 2731 O O . THR A 1 329 ? 18.203 -3.112 -14.761 1.00 93.69 329 THR A O 1
ATOM 2734 N N . ASP A 1 330 ? 16.741 -3.850 -16.298 1.00 94.00 330 ASP A N 1
ATOM 2735 C CA . ASP A 1 330 ? 17.634 -3.642 -17.442 1.00 94.00 330 ASP A CA 1
ATOM 2736 C C . ASP A 1 330 ? 17.856 -2.149 -17.698 1.00 94.00 330 ASP A C 1
ATOM 2738 O O . ASP A 1 330 ? 18.969 -1.728 -18.014 1.00 94.00 330 ASP A O 1
ATOM 2742 N N . ALA A 1 331 ? 16.811 -1.332 -17.528 1.00 94.06 331 ALA A N 1
ATOM 2743 C CA . ALA A 1 331 ? 16.901 0.116 -17.671 1.00 94.06 331 ALA A CA 1
ATOM 2744 C C . ALA A 1 331 ? 17.860 0.740 -16.645 1.00 94.06 331 ALA A C 1
ATOM 2746 O O . ALA A 1 331 ? 18.719 1.542 -17.013 1.00 94.06 331 ALA A O 1
ATOM 2747 N N . VAL A 1 332 ? 17.756 0.340 -15.375 1.00 92.38 332 VAL A N 1
ATOM 2748 C CA . VAL A 1 332 ? 18.643 0.803 -14.298 1.00 92.38 332 VAL A CA 1
ATOM 2749 C C . VAL A 1 332 ? 20.090 0.398 -14.568 1.00 92.38 332 VAL A C 1
ATOM 2751 O O . VAL A 1 332 ? 20.984 1.240 -14.463 1.00 92.38 332 VAL A O 1
ATOM 2754 N N . LYS A 1 333 ? 20.326 -0.852 -14.982 1.00 92.12 333 LYS A N 1
ATOM 2755 C CA . LYS A 1 333 ? 21.668 -1.332 -15.347 1.00 92.12 333 LYS A CA 1
ATOM 2756 C C . LYS A 1 333 ? 22.255 -0.543 -16.507 1.00 92.12 333 LYS A C 1
ATOM 2758 O O . LYS A 1 333 ? 23.398 -0.102 -16.427 1.00 92.12 333 LYS A O 1
ATOM 2763 N N . LEU A 1 334 ? 21.472 -0.317 -17.561 1.00 92.31 334 LEU A N 1
ATOM 2764 C CA . LEU A 1 334 ? 21.915 0.443 -18.727 1.00 92.31 334 LEU A CA 1
ATOM 2765 C C . LEU A 1 334 ? 22.306 1.878 -18.353 1.00 92.31 334 LEU A C 1
ATOM 2767 O O . LEU A 1 334 ? 23.372 2.341 -18.750 1.00 92.31 334 LEU A O 1
ATOM 2771 N N . ILE A 1 335 ? 21.480 2.562 -17.556 1.00 88.75 335 ILE A N 1
ATOM 2772 C CA . ILE A 1 335 ? 21.778 3.924 -17.089 1.00 88.75 335 ILE A CA 1
ATOM 2773 C C . ILE A 1 335 ? 23.015 3.929 -16.184 1.00 88.75 335 ILE A C 1
ATOM 2775 O O . ILE A 1 335 ? 23.852 4.817 -16.307 1.00 88.75 335 ILE A O 1
ATOM 2779 N N . SER A 1 336 ? 23.169 2.937 -15.304 1.00 86.62 336 SER A N 1
ATOM 2780 C CA . SER A 1 336 ? 24.357 2.802 -14.452 1.00 86.62 336 SER A CA 1
ATOM 2781 C C . SER A 1 336 ? 25.638 2.622 -15.281 1.00 86.62 336 SER A C 1
ATOM 2783 O O . SER A 1 336 ? 26.640 3.286 -15.016 1.00 86.62 336 SER A O 1
ATOM 2785 N N . ILE A 1 337 ? 25.602 1.781 -16.322 1.00 86.88 337 ILE A N 1
ATOM 2786 C CA . ILE A 1 337 ? 26.728 1.577 -17.247 1.00 86.88 337 ILE A CA 1
ATOM 2787 C C . ILE A 1 337 ? 27.066 2.878 -17.973 1.00 86.88 337 ILE A C 1
ATOM 2789 O O . ILE A 1 337 ? 28.230 3.268 -18.010 1.00 86.88 337 ILE A O 1
ATOM 2793 N N . GLU A 1 338 ? 26.067 3.566 -18.513 1.00 85.31 338 GLU A N 1
ATOM 2794 C CA . GLU A 1 338 ? 26.259 4.838 -19.208 1.00 85.31 338 GLU A CA 1
ATOM 2795 C C . GLU A 1 338 ? 26.843 5.915 -18.283 1.00 85.31 338 GLU A C 1
ATOM 2797 O O . GLU A 1 338 ? 27.795 6.600 -18.644 1.00 85.31 338 GLU A O 1
ATOM 2802 N N . ASN A 1 339 ? 26.338 6.023 -17.052 1.00 80.44 339 ASN A N 1
ATOM 2803 C CA . ASN A 1 339 ? 26.842 6.965 -16.051 1.00 80.44 339 ASN A CA 1
ATOM 2804 C C . ASN A 1 339 ? 28.287 6.662 -15.608 1.00 80.44 339 ASN A C 1
ATOM 2806 O O . ASN A 1 339 ? 28.927 7.521 -14.998 1.00 80.44 339 ASN A O 1
ATOM 2810 N N . SER A 1 340 ? 28.790 5.451 -15.868 1.00 77.38 340 SER A N 1
ATOM 2811 C CA . SER A 1 340 ? 30.159 5.047 -15.534 1.00 77.38 340 SER A CA 1
ATOM 2812 C C . SER A 1 340 ? 31.204 5.422 -16.597 1.00 77.38 340 SER A C 1
ATOM 2814 O O . SER A 1 340 ? 32.399 5.365 -16.296 1.00 77.38 340 SER A O 1
ATOM 2816 N N . GLN A 1 341 ? 30.775 5.792 -17.812 1.00 75.00 341 GLN A N 1
ATOM 2817 C CA . GLN A 1 341 ? 31.642 6.110 -18.961 1.00 75.00 341 GLN A CA 1
ATOM 2818 C C . GLN A 1 341 ? 32.000 7.602 -19.043 1.00 75.00 341 GLN A C 1
ATOM 2820 O O . GLN A 1 341 ? 33.101 7.910 -19.563 1.00 75.00 341 GLN A O 1
#

Sequence (341 aa):
MIKATLLKTTGEKIAIDLPENGTELKLSQALDFELKCFDLFEWLKVNVDNFSQKKGEYLIRLVDCLNVVYGDIVDFFDLKGDYINDIDNEKINQHFETLKGDYNKDEAFDSLMGIFNILYMVIRTTKPELRELDHFVYKGKEFVFPKILKDRLFNDPMFPSPSVKQSIETLNVMSWLEDIKNSKDEKITEQVKTDNIYHKYLTELSVLLIEKGKKLPTEEAEFNMFIREQRVFFEDIDFQTALDVEFWFENYYDSLRKDRENYYYFNSNEKNTPKNGDELTALNRAKAVNDDIFKKIGYKSIINRLLELGAFRGRDKTDIESVNNAPMTDAVKLISIENSQ

Radius of gyration: 24.97 Å; chains: 1; bounding box: 76×47×71 Å